Protein AF-A0A060SUT7-F1 (afdb_monomer_lite)

Radius of gyration: 20.3 Å; chains: 1; bounding box: 46×38×57 Å

InterPro domains:
  IPR001461 Aspartic peptidase A1 [PTHR47966] (20-260)
  IPR021109 Aspartic peptidase domain superfamily [G3DSA:2.40.70.10] (18-123)
  IPR021109 Aspartic peptidase domain superfamily [G3DSA:2.40.70.10] (181-272)
  IPR021109 Aspartic peptidase domain superfamily [SSF50630] (20-266)
  IPR033121 Peptidase family A1 domain [PF00026] (20-115)
  IPR033121 Peptidase family A1 domain [PS51767] (1-278)
  IPR034164 Pepsin-like domain [cd05471] (20-256)

Secondary structure (DSSP, 8-state):
----EE-SS-SSS----EETT---EEEEBTT--SHHHHTTGGGSB-GGGSEEEEEEEEEE-SS-EEEEEEEEEEEEETTEEEEEEEEEEESEEES---BTTB-EEEE-S-GGG-HHHHHS---SSSS-----HHHHHHH-SSGGGS-SSS-EEEE-PBTTB-SS--EEEESS--TTT-S-GGG--------BTTB--S-EEE---EEEEETTEEEEEPPPP-SSSSTT--EEE--TT-SS----HHHHHHHHHHTT--B-TTS-BS-TTT-PPP----

Foldseek 3Di:
DFPAQECDQDDQSHAPAEKLQAQAWEFAAPLADEPQQVQLPPSGHHCPRWAFPVDKDKDDDLFWIWIAGWTFAWYDYDQDIDGGAIHGNTNYIGPDNHHSHHGTYQHNHDFVRHPQCVVWPDDPDPDRTHTGPLCRQQVDPPNVSHQPASDWDFWDDDVPDPPIPTDIDGNDDDCVVCVDPVPDDDFDQFADPVGGGGSKGFDPWDWEADPNDTDTQDFAQDPCGPPRTDMDGDIRPDPADEDAPSRVCRHVVVNVWDADPVRWTDDPPPHTHDHDDD

Sequence (278 aa):
MSSLLRLLPRPPSSLSSAYTGSSDLWLASTACSSSACNSAGASRYDPSQAYPTGQSTSVDYAQGKVDGPIVWDAVSLGAYSIDHQALIAAANVDAEPLSSNFVGVLGLALPLNSQIARIIPPTTGDSPDGAAFSSNLFGITPIATAPPARFLSFALERPGSSKVPSLLAIGRHPPDLVPDPSKIQYAPVVPQSVGSLFWQANVRAITVYANGQPTPVPLPASTTGSAGSPSAILDTGIPLILASPQIAYGIYGALGYSPAADGNWKPLTTFKAFIGKK

Structure (mmCIF, N/CA/C/O backbone):
data_AF-A0A060SUT7-F1
#
_entry.id   AF-A0A060SUT7-F1
#
loop_
_atom_site.group_PDB
_atom_site.id
_atom_site.type_symbol
_atom_site.label_atom_id
_atom_site.label_alt_id
_atom_site.label_comp_id
_atom_site.label_asym_id
_atom_site.label_entity_id
_atom_site.label_seq_id
_atom_site.pdbx_PDB_ins_code
_atom_site.Cartn_x
_atom_site.Cartn_y
_atom_site.Cartn_z
_atom_site.occupancy
_atom_site.B_iso_or_equiv
_atom_site.auth_seq_id
_atom_site.auth_comp_id
_atom_site.auth_asym_id
_atom_site.auth_atom_id
_atom_site.pdbx_PDB_model_num
ATOM 1 N N . MET A 1 1 ? 18.556 -13.236 -18.379 1.00 28.69 1 MET A N 1
ATOM 2 C CA . MET A 1 1 ? 17.681 -13.882 -17.377 1.00 28.69 1 MET A CA 1
ATOM 3 C C . MET A 1 1 ? 17.074 -12.745 -16.571 1.00 28.69 1 MET A C 1
ATOM 5 O O . MET A 1 1 ? 17.831 -12.073 -15.891 1.00 28.69 1 MET A O 1
ATOM 9 N N . SER A 1 2 ? 15.781 -12.448 -16.750 1.00 32.94 2 SER A N 1
ATOM 10 C CA . SER A 1 2 ? 15.085 -11.377 -16.012 1.00 32.94 2 SER A CA 1
ATOM 11 C C . SER A 1 2 ? 15.062 -11.723 -14.516 1.00 32.94 2 SER A C 1
ATOM 13 O O . SER A 1 2 ? 14.801 -12.873 -14.149 1.00 32.94 2 SER A O 1
ATOM 15 N N . SER A 1 3 ? 15.424 -10.758 -13.668 1.00 41.94 3 SER A N 1
ATOM 16 C CA . SER A 1 3 ? 15.413 -10.908 -12.213 1.00 41.94 3 SER A CA 1
ATOM 17 C C . SER A 1 3 ? 13.967 -10.804 -11.732 1.00 41.94 3 SER A C 1
ATOM 19 O O . SER A 1 3 ? 13.462 -9.722 -11.476 1.00 41.94 3 SER A O 1
ATOM 21 N N . LEU A 1 4 ? 13.259 -11.932 -11.661 1.00 42.59 4 LEU A N 1
ATOM 22 C CA . LEU A 1 4 ? 11.864 -11.940 -11.223 1.00 42.59 4 LEU A CA 1
ATOM 23 C C . LEU A 1 4 ? 11.765 -11.531 -9.745 1.00 42.59 4 LEU A C 1
ATOM 25 O O . LEU A 1 4 ? 12.145 -12.307 -8.860 1.00 42.59 4 LEU A O 1
ATOM 29 N N . LEU A 1 5 ? 11.185 -10.364 -9.463 1.00 51.53 5 LEU A N 1
ATOM 30 C CA . LEU A 1 5 ? 10.850 -9.971 -8.099 1.00 51.53 5 LEU A CA 1
ATOM 31 C C . LEU A 1 5 ? 9.654 -10.801 -7.614 1.00 51.53 5 LEU A C 1
ATOM 33 O O . LEU A 1 5 ? 8.557 -10.718 -8.166 1.00 51.53 5 LEU A O 1
ATOM 37 N N . ARG A 1 6 ? 9.840 -11.605 -6.561 1.00 49.38 6 ARG A N 1
ATOM 38 C CA . ARG A 1 6 ? 8.778 -12.445 -5.984 1.00 49.38 6 ARG A CA 1
ATOM 39 C C . ARG A 1 6 ? 8.301 -11.887 -4.649 1.00 49.38 6 ARG A C 1
ATOM 41 O O . ARG A 1 6 ? 8.960 -12.047 -3.634 1.00 49.38 6 ARG A O 1
ATOM 48 N N . LEU A 1 7 ? 7.087 -11.354 -4.620 1.00 54.38 7 LEU A N 1
ATOM 49 C CA . LEU A 1 7 ? 6.379 -10.864 -3.433 1.00 54.38 7 LEU A CA 1
ATOM 50 C C . LEU A 1 7 ? 5.722 -12.011 -2.629 1.00 54.38 7 LEU A C 1
ATOM 52 O O . LEU A 1 7 ? 4.572 -11.918 -2.208 1.00 54.38 7 LEU A O 1
ATOM 56 N N . LEU A 1 8 ? 6.410 -13.146 -2.471 1.00 41.41 8 LEU A N 1
ATOM 57 C CA . LEU A 1 8 ? 5.912 -14.305 -1.713 1.00 41.41 8 LEU A CA 1
ATOM 58 C C . LEU A 1 8 ? 6.364 -14.243 -0.249 1.00 41.41 8 LEU A C 1
ATOM 60 O O . LEU A 1 8 ? 7.403 -13.657 0.030 1.00 41.41 8 LEU A O 1
ATOM 64 N N . PRO A 1 9 ? 5.690 -14.919 0.698 1.00 35.88 9 PRO A N 1
ATOM 65 C CA . PRO A 1 9 ? 6.274 -15.164 2.009 1.00 35.88 9 PRO A CA 1
ATOM 66 C C . PRO A 1 9 ? 7.468 -16.138 1.851 1.00 35.88 9 PRO A C 1
ATOM 68 O O . PRO A 1 9 ? 7.280 -17.351 1.884 1.00 35.88 9 PRO A O 1
ATOM 71 N N . ARG A 1 10 ? 8.689 -15.582 1.696 1.00 32.03 10 ARG A N 1
ATOM 72 C CA . ARG A 1 10 ? 10.032 -16.213 1.515 1.00 32.03 10 ARG A CA 1
ATOM 73 C C . ARG A 1 10 ? 10.313 -16.805 0.113 1.00 32.03 10 ARG A C 1
ATOM 75 O O . ARG A 1 10 ? 9.433 -17.490 -0.407 1.00 32.03 10 ARG A O 1
ATOM 82 N N . PRO A 1 11 ? 11.519 -16.631 -0.506 1.00 34.56 11 PRO A N 1
ATOM 83 C CA . PRO A 1 11 ? 12.856 -16.292 0.040 1.00 34.56 11 PRO A CA 1
ATOM 84 C C . PRO A 1 11 ? 13.417 -14.923 -0.481 1.00 34.56 11 PRO A C 1
ATOM 86 O O . PRO A 1 11 ? 12.616 -14.113 -0.926 1.00 34.56 11 PRO A O 1
ATOM 89 N N . PRO A 1 12 ? 14.741 -14.618 -0.411 1.00 39.78 12 PRO A N 1
ATOM 90 C CA . PRO A 1 12 ? 15.349 -13.379 0.130 1.00 39.78 12 PRO A CA 1
ATOM 91 C C . PRO A 1 12 ? 15.071 -12.060 -0.626 1.00 39.78 12 PRO A C 1
ATOM 93 O O . PRO A 1 12 ? 15.492 -11.005 -0.172 1.00 39.78 12 PRO A O 1
ATOM 96 N N . SER A 1 13 ? 14.359 -12.099 -1.749 1.00 40.25 13 SER A N 1
ATOM 97 C CA . SER A 1 13 ? 13.865 -10.938 -2.501 1.00 40.25 13 SER A CA 1
ATOM 98 C C . SER A 1 13 ? 12.345 -10.775 -2.342 1.00 40.25 13 SER A C 1
ATOM 100 O O . SER A 1 13 ? 11.648 -10.333 -3.254 1.00 40.25 13 SER A O 1
ATOM 102 N N . SER A 1 14 ? 11.821 -11.166 -1.177 1.00 48.94 14 SER A N 1
ATOM 103 C CA . SER A 1 14 ? 10.415 -11.036 -0.815 1.00 48.94 14 SER A CA 1
ATOM 104 C C . SER A 1 14 ? 10.135 -9.736 -0.082 1.00 48.94 14 SER A C 1
ATOM 106 O O . SER A 1 14 ? 10.635 -9.504 1.017 1.00 48.94 14 SER A O 1
ATOM 108 N N . LEU A 1 15 ? 9.263 -8.927 -0.661 1.00 49.41 15 LEU A N 1
ATOM 109 C CA . LEU A 1 15 ? 8.630 -7.807 0.010 1.00 49.41 15 LEU A CA 1
ATOM 110 C C . LEU A 1 15 ? 7.712 -8.301 1.137 1.00 49.41 15 LEU A C 1
ATOM 112 O O . LEU A 1 15 ? 6.764 -9.040 0.873 1.00 49.41 15 LEU A O 1
ATOM 116 N N . SER A 1 16 ? 7.961 -7.892 2.381 1.00 55.84 16 SER A N 1
ATOM 117 C CA . SER A 1 16 ? 7.135 -8.323 3.518 1.00 55.84 16 SER A CA 1
ATOM 118 C C . SER A 1 16 ? 5.928 -7.449 3.817 1.00 55.84 16 SER A C 1
ATOM 120 O O . SER A 1 16 ? 5.143 -7.839 4.680 1.00 55.84 16 SER A O 1
ATOM 122 N N . SER A 1 17 ? 5.769 -6.284 3.180 1.00 71.19 17 SER A N 1
ATOM 123 C CA . SER A 1 17 ? 4.731 -5.350 3.618 1.00 71.19 17 SER A CA 1
ATOM 124 C C . SER A 1 17 ? 3.968 -4.709 2.469 1.00 71.19 17 SER A C 1
ATOM 126 O O . SER A 1 17 ? 4.533 -4.113 1.551 1.00 71.19 17 SER A O 1
ATOM 128 N N . ALA A 1 18 ? 2.649 -4.833 2.558 1.00 75.88 18 ALA A N 1
ATOM 129 C CA . ALA A 1 18 ? 1.694 -4.240 1.647 1.00 75.88 18 ALA A CA 1
ATOM 130 C C . ALA A 1 18 ? 0.925 -3.153 2.402 1.00 75.88 18 ALA A C 1
ATOM 132 O O . ALA A 1 18 ? 0.270 -3.451 3.405 1.00 75.88 18 ALA A O 1
ATOM 133 N N . TYR A 1 19 ? 1.054 -1.900 1.966 1.00 84.88 19 TYR A N 1
ATOM 134 C CA . TYR A 1 19 ? 0.530 -0.727 2.669 1.00 84.88 19 TYR A CA 1
ATOM 135 C C . TYR A 1 19 ? -0.646 -0.139 1.903 1.00 84.88 19 TYR A C 1
ATOM 137 O O . TYR A 1 19 ? -0.507 0.309 0.770 1.00 84.88 19 TYR A O 1
ATOM 145 N N . THR A 1 20 ? -1.817 -0.090 2.531 1.00 87.44 20 THR A N 1
ATOM 146 C CA . THR A 1 20 ? -3.013 0.535 1.945 1.00 87.44 20 THR A CA 1
ATOM 147 C C . THR A 1 20 ? -3.063 2.059 2.132 1.00 87.44 20 THR A C 1
ATOM 149 O O . THR A 1 20 ? -4.032 2.687 1.701 1.00 87.44 20 THR A O 1
ATOM 152 N N . GLY A 1 21 ? -2.025 2.654 2.736 1.00 88.88 21 GLY A N 1
ATOM 153 C CA . GLY A 1 21 ? -1.821 4.100 2.890 1.00 88.88 21 GLY A CA 1
ATOM 154 C C . GLY A 1 21 ? -1.010 4.786 1.779 1.00 88.88 21 GLY A C 1
ATOM 155 O O . GLY A 1 21 ? -0.988 6.011 1.724 1.00 88.88 21 GLY A O 1
ATOM 156 N N . SER A 1 22 ? -0.377 4.045 0.864 1.00 92.56 22 SER A N 1
ATOM 157 C CA . SER A 1 22 ? 0.330 4.588 -0.314 1.00 92.56 22 SER A CA 1
ATOM 158 C C . SER A 1 22 ? 0.043 3.750 -1.559 1.00 92.56 22 SER A C 1
ATOM 160 O O . SER A 1 22 ? -0.457 2.639 -1.430 1.00 92.56 22 SER A O 1
ATOM 162 N N . SER A 1 23 ? 0.303 4.262 -2.767 1.00 96.62 23 SER A N 1
ATOM 163 C CA . SER A 1 23 ? -0.017 3.554 -4.028 1.00 96.62 23 SER A CA 1
ATOM 164 C C . SER A 1 23 ? 1.197 3.128 -4.844 1.00 96.62 23 SER A C 1
ATOM 166 O O . SER A 1 23 ? 1.047 2.400 -5.822 1.00 96.62 23 SER A O 1
ATOM 168 N N . ASP A 1 24 ? 2.385 3.589 -4.465 1.00 97.25 24 ASP A N 1
ATOM 169 C CA . ASP A 1 24 ? 3.617 3.316 -5.192 1.00 97.25 24 ASP A CA 1
ATOM 170 C C . ASP A 1 24 ? 4.308 2.069 -4.632 1.00 97.25 24 ASP A C 1
ATOM 172 O O . ASP A 1 24 ? 4.393 1.873 -3.418 1.00 97.25 24 ASP A O 1
ATOM 176 N N . LEU A 1 25 ? 4.809 1.222 -5.532 1.00 97.19 25 LEU A N 1
ATOM 177 C CA . LEU A 1 25 ? 5.718 0.132 -5.194 1.00 97.19 25 LEU A CA 1
ATOM 178 C C . LEU A 1 25 ? 7.145 0.680 -5.162 1.00 97.19 25 LEU A C 1
ATOM 180 O O . LEU A 1 25 ? 7.586 1.332 -6.109 1.00 97.19 25 LEU A O 1
ATOM 184 N N . TRP A 1 26 ? 7.884 0.386 -4.100 1.00 96.50 26 TRP A N 1
ATOM 185 C CA . TRP A 1 26 ? 9.304 0.704 -4.024 1.00 96.50 26 TRP A CA 1
ATOM 186 C C . TRP A 1 26 ? 10.077 -0.363 -3.267 1.00 96.50 26 TRP A C 1
ATOM 188 O O . TRP A 1 26 ? 9.540 -1.029 -2.383 1.00 96.50 26 TRP A O 1
ATOM 198 N N . LEU A 1 27 ? 11.357 -0.494 -3.605 1.00 95.56 27 LEU A N 1
ATOM 199 C CA . LEU A 1 27 ? 12.300 -1.382 -2.935 1.00 95.56 27 LEU A CA 1
ATOM 200 C C . LEU A 1 27 ? 13.620 -0.664 -2.702 1.00 95.56 27 LEU A C 1
ATOM 202 O O . LEU A 1 27 ? 14.111 0.025 -3.595 1.00 95.56 27 LEU A O 1
ATOM 206 N N . ALA A 1 28 ? 14.221 -0.877 -1.534 1.00 95.44 28 ALA A N 1
ATOM 207 C CA . ALA A 1 28 ? 15.590 -0.479 -1.246 1.00 95.44 28 ALA A CA 1
ATOM 208 C C . ALA A 1 28 ? 16.533 -1.135 -2.258 1.00 95.44 28 ALA A C 1
ATOM 210 O O . ALA A 1 28 ? 16.706 -2.359 -2.259 1.00 95.44 28 ALA A O 1
ATOM 211 N N . SER A 1 29 ? 17.125 -0.321 -3.130 1.00 95.81 29 SER A N 1
ATOM 212 C CA . SER A 1 29 ? 18.016 -0.824 -4.169 1.00 95.81 29 SER A CA 1
ATOM 213 C C . SER A 1 29 ? 19.409 -1.142 -3.619 1.00 95.81 29 SER A C 1
ATOM 215 O O . SER A 1 29 ? 19.811 -0.651 -2.561 1.00 95.81 29 SER A O 1
ATOM 217 N N . THR A 1 30 ? 20.196 -1.919 -4.359 1.00 95.44 30 THR A N 1
ATOM 218 C CA . THR A 1 30 ? 21.626 -2.143 -4.086 1.00 95.44 30 THR A CA 1
ATOM 219 C C . THR A 1 30 ? 22.443 -0.847 -4.113 1.00 95.44 30 THR A C 1
ATOM 221 O O . THR A 1 30 ? 23.471 -0.772 -3.440 1.00 95.44 30 THR A O 1
ATOM 224 N N . ALA A 1 31 ? 21.962 0.187 -4.814 1.00 94.38 31 ALA A N 1
ATOM 225 C CA . ALA A 1 31 ? 22.539 1.530 -4.821 1.00 94.38 31 ALA A CA 1
ATOM 226 C C . ALA A 1 31 ? 22.158 2.368 -3.585 1.00 94.38 31 ALA A C 1
ATOM 228 O O . ALA A 1 31 ? 22.761 3.417 -3.357 1.00 94.38 31 ALA A O 1
ATOM 229 N N . CYS A 1 32 ? 21.188 1.925 -2.775 1.00 94.31 32 CYS A N 1
ATOM 230 C CA . CYS A 1 32 ? 20.780 2.659 -1.586 1.00 94.31 32 CYS A CA 1
ATOM 231 C C . CYS A 1 32 ? 21.870 2.653 -0.512 1.00 94.31 32 CYS A C 1
ATOM 233 O O . CYS A 1 32 ? 22.317 1.585 -0.077 1.00 94.31 32 CYS A O 1
ATOM 235 N N . SER A 1 33 ? 22.247 3.848 -0.053 1.00 88.81 33 SER A N 1
ATOM 236 C CA . SER A 1 33 ? 23.330 4.074 0.913 1.00 88.81 33 SER A CA 1
ATOM 237 C C . SER A 1 33 ? 22.860 4.644 2.256 1.00 88.81 33 SER A C 1
ATOM 239 O O . SER A 1 33 ? 23.683 4.858 3.150 1.00 88.81 33 SER A O 1
ATOM 241 N N . SER A 1 34 ? 21.552 4.875 2.429 1.00 92.31 34 SER A N 1
ATOM 242 C CA . SER A 1 34 ? 21.012 5.371 3.696 1.00 92.31 34 SER A CA 1
ATOM 243 C C . SER A 1 34 ? 21.187 4.350 4.825 1.00 92.31 34 SER A C 1
ATOM 245 O O . SER A 1 34 ? 21.288 3.138 4.605 1.00 92.31 34 SER A O 1
ATOM 247 N N . SER A 1 35 ? 21.193 4.836 6.068 1.00 88.94 35 SER A N 1
ATOM 248 C CA . SER A 1 35 ? 21.320 3.985 7.256 1.00 88.94 35 SER A CA 1
ATOM 249 C C . SER A 1 35 ? 20.231 2.910 7.326 1.00 88.94 35 SER A C 1
ATOM 251 O O . SER A 1 35 ? 20.535 1.772 7.681 1.00 88.94 35 SER A O 1
ATOM 253 N N . ALA A 1 36 ? 18.996 3.235 6.926 1.00 88.31 36 ALA A N 1
ATOM 254 C CA . ALA A 1 36 ? 17.890 2.284 6.856 1.00 88.31 36 ALA A CA 1
ATOM 255 C C . ALA A 1 36 ? 18.197 1.120 5.897 1.00 88.31 36 ALA A C 1
ATOM 257 O O . ALA A 1 36 ? 17.992 -0.043 6.238 1.00 88.31 36 ALA A O 1
ATOM 258 N N . CYS A 1 37 ? 18.761 1.408 4.722 1.00 90.50 37 CYS A N 1
ATOM 259 C CA . CYS A 1 37 ? 19.052 0.398 3.705 1.00 90.50 37 CYS A CA 1
ATOM 260 C C . CYS A 1 37 ? 20.119 -0.618 4.128 1.00 90.50 37 CYS A C 1
ATOM 262 O O . CYS A 1 37 ? 20.079 -1.765 3.679 1.00 90.50 37 CYS A O 1
ATOM 264 N N . ASN A 1 38 ? 21.036 -0.252 5.028 1.00 88.06 38 ASN A N 1
ATOM 265 C CA . ASN A 1 38 ? 22.050 -1.183 5.533 1.00 88.06 38 ASN A CA 1
ATOM 266 C C . ASN A 1 38 ? 21.424 -2.388 6.253 1.00 88.06 38 ASN A C 1
ATOM 268 O O . ASN A 1 38 ? 21.921 -3.507 6.127 1.00 88.06 38 ASN A O 1
ATOM 272 N N . SER A 1 39 ? 20.295 -2.187 6.936 1.00 88.69 39 SER A N 1
ATOM 273 C CA . SER A 1 39 ? 19.561 -3.247 7.638 1.00 88.69 39 SER A CA 1
ATOM 274 C C . SER A 1 39 ? 18.918 -4.274 6.696 1.00 88.69 39 SER A C 1
ATOM 276 O O . SER A 1 39 ? 18.674 -5.410 7.104 1.00 88.69 39 SER A O 1
ATOM 278 N N . ALA A 1 40 ? 18.671 -3.911 5.430 1.00 86.44 40 ALA A N 1
ATOM 279 C CA . ALA A 1 40 ? 18.185 -4.834 4.400 1.00 86.44 40 ALA A CA 1
ATOM 280 C C . ALA A 1 40 ? 19.276 -5.798 3.892 1.00 86.44 40 ALA A C 1
ATOM 282 O O . ALA A 1 40 ? 18.967 -6.869 3.367 1.00 86.44 40 ALA A O 1
ATOM 283 N N . GLY A 1 41 ? 20.559 -5.460 4.069 1.00 85.44 41 GLY A N 1
ATOM 284 C CA . GLY A 1 41 ? 21.683 -6.337 3.742 1.00 85.44 41 GLY A CA 1
ATOM 285 C C . GLY A 1 41 ? 21.705 -6.797 2.278 1.00 85.44 41 GLY A C 1
ATOM 286 O O . GLY A 1 41 ? 21.642 -5.983 1.352 1.00 85.44 41 GLY A O 1
ATOM 287 N N . ALA A 1 42 ? 21.828 -8.113 2.075 1.00 84.38 42 ALA A N 1
ATOM 288 C CA . ALA A 1 42 ? 21.852 -8.752 0.755 1.00 84.38 42 ALA A CA 1
ATOM 289 C C . ALA A 1 42 ? 20.454 -8.914 0.125 1.00 84.38 42 ALA A C 1
ATOM 291 O O . ALA A 1 42 ? 20.359 -9.270 -1.043 1.00 84.38 42 ALA A O 1
ATOM 292 N N . SER A 1 43 ? 19.382 -8.640 0.877 1.00 86.94 43 SER A N 1
ATOM 293 C CA . SER A 1 43 ? 17.995 -8.721 0.392 1.00 86.94 43 SER A CA 1
ATOM 294 C C . SER A 1 43 ? 17.582 -7.504 -0.452 1.00 86.94 43 SER A C 1
ATOM 296 O O . SER A 1 43 ? 16.447 -7.427 -0.921 1.00 86.94 43 SER A O 1
ATOM 298 N N . ARG A 1 44 ? 18.481 -6.524 -0.619 1.00 90.62 44 ARG A N 1
ATOM 299 C CA . ARG A 1 44 ? 18.241 -5.325 -1.431 1.00 90.62 44 ARG A CA 1
ATOM 300 C C . ARG A 1 44 ? 17.996 -5.690 -2.894 1.00 90.62 44 ARG A C 1
ATOM 302 O O . ARG A 1 44 ? 18.597 -6.616 -3.433 1.00 90.62 44 ARG A O 1
ATOM 309 N N . TYR A 1 45 ? 17.127 -4.918 -3.531 1.00 93.25 45 TYR A N 1
ATOM 310 C CA . TYR A 1 45 ? 16.757 -5.090 -4.928 1.00 93.25 45 TYR A CA 1
ATOM 311 C C . TYR A 1 45 ? 17.900 -4.662 -5.852 1.00 93.25 45 TYR A C 1
ATOM 313 O O . TYR A 1 45 ? 18.385 -3.538 -5.751 1.00 93.25 45 TYR A O 1
ATOM 321 N N . ASP A 1 46 ? 18.330 -5.542 -6.755 1.00 94.75 46 ASP A N 1
ATOM 322 C CA . ASP A 1 46 ? 19.292 -5.198 -7.801 1.00 94.75 46 ASP A CA 1
ATOM 323 C C . ASP A 1 46 ? 18.556 -4.791 -9.090 1.00 94.75 46 ASP A C 1
ATOM 325 O O . ASP A 1 46 ? 18.028 -5.668 -9.777 1.00 94.75 46 ASP A O 1
ATOM 329 N N . PRO A 1 47 ? 18.528 -3.493 -9.452 1.00 95.06 47 PRO A N 1
ATOM 330 C CA . PRO A 1 47 ? 17.852 -3.018 -10.654 1.00 95.06 47 PRO A CA 1
ATOM 331 C C . PRO A 1 47 ? 18.680 -3.217 -11.936 1.00 95.06 47 PRO A C 1
ATOM 333 O O . PRO A 1 47 ? 18.316 -2.668 -12.972 1.00 95.06 47 PRO A O 1
ATOM 336 N N . SER A 1 48 ? 19.800 -3.954 -11.910 1.00 94.50 48 SER A N 1
ATOM 337 C CA . SER A 1 48 ? 20.711 -4.090 -13.061 1.00 94.50 48 SER A CA 1
ATOM 338 C C . SER A 1 48 ? 20.076 -4.678 -14.329 1.00 94.50 48 SER A C 1
ATOM 340 O O . SER A 1 48 ? 20.603 -4.474 -15.422 1.00 94.50 48 SER A O 1
ATOM 342 N N . GLN A 1 49 ? 18.965 -5.410 -14.197 1.00 93.56 49 GLN A N 1
ATOM 343 C CA . GLN A 1 49 ? 18.201 -5.986 -15.312 1.00 93.56 49 GLN A CA 1
ATOM 344 C C . GLN A 1 49 ? 16.884 -5.249 -15.598 1.00 93.56 49 GLN A C 1
ATOM 346 O O . GLN A 1 49 ? 16.175 -5.629 -16.528 1.00 93.56 49 GLN A O 1
ATOM 351 N N . ALA A 1 50 ? 16.555 -4.222 -14.813 1.00 96.38 50 ALA A N 1
ATOM 352 C CA . ALA A 1 50 ? 15.323 -3.468 -14.966 1.00 96.38 50 ALA A CA 1
ATOM 353 C C . ALA A 1 50 ? 15.411 -2.494 -16.148 1.00 96.38 50 ALA A C 1
ATOM 355 O O . ALA A 1 50 ? 16.489 -2.016 -16.515 1.00 96.38 50 ALA A O 1
ATOM 356 N N . TYR A 1 51 ? 14.261 -2.147 -16.722 1.00 97.88 51 TYR A N 1
ATOM 357 C CA . TYR A 1 51 ? 14.173 -1.154 -17.785 1.00 97.88 51 TYR A CA 1
ATOM 358 C C . TYR A 1 51 ? 14.120 0.255 -17.176 1.00 97.88 51 TYR A C 1
ATOM 360 O O . TYR A 1 51 ? 13.166 0.581 -16.460 1.00 97.88 51 TYR A O 1
ATOM 368 N N . PRO A 1 52 ? 15.116 1.123 -17.432 1.00 97.75 52 PRO A N 1
ATOM 369 C CA . PRO A 1 52 ? 15.111 2.474 -16.894 1.00 97.75 52 PRO A CA 1
ATOM 370 C C . PRO A 1 52 ? 14.041 3.323 -17.586 1.00 97.75 52 PRO A C 1
ATOM 372 O O . PRO A 1 52 ? 13.963 3.362 -18.812 1.00 97.75 52 PRO A O 1
ATOM 375 N N . THR A 1 53 ? 13.260 4.068 -16.804 1.00 98.31 53 THR A N 1
ATOM 376 C CA . THR A 1 53 ? 12.282 5.027 -17.357 1.00 98.31 53 THR A CA 1
ATOM 377 C C . THR A 1 53 ? 12.905 6.386 -17.692 1.00 98.31 53 THR A C 1
ATOM 379 O O . THR A 1 53 ? 12.305 7.198 -18.392 1.00 98.31 53 THR A O 1
ATOM 382 N N . GLY A 1 54 ? 14.095 6.668 -17.145 1.00 98.12 54 GLY A N 1
ATOM 383 C CA . GLY A 1 54 ? 14.718 7.996 -17.171 1.00 98.12 54 GLY A CA 1
ATOM 384 C C . GLY A 1 54 ? 14.076 9.013 -16.218 1.00 98.12 54 GLY A C 1
ATOM 385 O O . GLY A 1 54 ? 14.492 10.167 -16.203 1.00 98.12 54 GLY A O 1
ATOM 386 N N . GLN A 1 55 ? 13.083 8.601 -15.425 1.00 98.56 55 GLN A N 1
ATOM 387 C CA . GLN A 1 55 ? 12.392 9.435 -14.444 1.00 98.56 55 GLN A CA 1
ATOM 388 C C . GLN A 1 55 ? 12.778 9.036 -13.017 1.00 98.56 55 GLN A C 1
ATOM 390 O O . GLN A 1 55 ? 13.165 7.897 -12.756 1.00 98.56 55 GLN A O 1
ATOM 395 N N . SER A 1 56 ? 12.613 9.966 -12.080 1.00 98.19 56 SER A N 1
ATOM 396 C CA . SER A 1 56 ? 12.791 9.740 -10.643 1.00 98.19 56 SER A CA 1
ATOM 397 C C . SER A 1 56 ? 11.630 10.356 -9.882 1.00 98.19 56 SER A C 1
ATOM 399 O O . SER A 1 56 ? 11.011 11.311 -10.348 1.00 98.19 56 SER A O 1
ATOM 401 N N . THR A 1 57 ? 11.347 9.830 -8.697 1.00 98.12 57 THR A N 1
ATOM 402 C CA . THR A 1 57 ? 10.297 10.371 -7.837 1.00 98.12 57 THR A CA 1
ATOM 403 C C . THR A 1 57 ? 10.654 10.243 -6.367 1.00 98.12 57 THR A C 1
ATOM 405 O O . THR A 1 57 ? 11.651 9.622 -5.995 1.00 98.12 57 THR A O 1
ATOM 408 N N . SER A 1 58 ? 9.818 10.860 -5.545 1.00 96.56 58 SER A N 1
ATOM 409 C CA . SER A 1 58 ? 9.875 10.826 -4.098 1.00 96.56 58 SER A CA 1
ATOM 410 C C . SER A 1 58 ? 8.478 10.572 -3.549 1.00 96.56 58 SER A C 1
ATOM 412 O O . SER A 1 58 ? 7.498 11.103 -4.072 1.00 96.56 58 SER A O 1
ATOM 414 N N . VAL A 1 59 ? 8.393 9.801 -2.471 1.00 93.94 59 VAL A N 1
ATOM 415 C CA . VAL A 1 59 ? 7.160 9.565 -1.721 1.00 93.94 59 VAL A CA 1
ATOM 416 C C . VAL A 1 59 ? 7.417 9.919 -0.263 1.00 93.94 59 VAL A C 1
ATOM 418 O O . VAL A 1 59 ? 8.279 9.324 0.385 1.00 93.94 59 VAL A O 1
ATOM 421 N N . ASP A 1 60 ? 6.669 10.899 0.235 1.00 90.69 60 ASP A N 1
ATOM 422 C CA . ASP A 1 60 ? 6.688 11.306 1.637 1.00 90.69 60 ASP A CA 1
ATOM 423 C C . ASP A 1 60 ? 5.608 10.534 2.407 1.00 90.69 60 ASP A C 1
ATOM 425 O O . ASP A 1 60 ? 4.427 10.551 2.045 1.00 90.69 60 ASP A O 1
ATOM 429 N N . TYR A 1 61 ? 6.015 9.850 3.474 1.00 85.12 61 TYR A N 1
ATOM 430 C CA . TYR A 1 61 ? 5.114 9.167 4.397 1.00 85.12 61 TYR A CA 1
ATOM 431 C C . TYR A 1 61 ? 4.802 10.061 5.598 1.00 85.12 61 TYR A C 1
ATOM 433 O O . TYR A 1 61 ? 5.435 11.091 5.823 1.00 85.12 61 TYR A O 1
ATOM 441 N N . ALA A 1 62 ? 3.832 9.651 6.423 1.00 79.69 62 ALA A N 1
ATOM 442 C CA . ALA A 1 62 ? 3.567 10.331 7.695 1.00 79.69 62 ALA A CA 1
ATOM 443 C C . ALA A 1 62 ? 4.810 10.352 8.605 1.00 79.69 62 ALA A C 1
ATOM 445 O O . ALA A 1 62 ? 5.007 11.288 9.379 1.00 79.69 62 ALA A O 1
ATOM 446 N N . GLN A 1 63 ? 5.645 9.320 8.496 1.00 80.31 63 GLN A N 1
ATOM 447 C CA . GLN A 1 63 ? 6.963 9.257 9.098 1.00 80.31 63 GLN A CA 1
ATOM 448 C C . GLN A 1 63 ? 7.914 8.636 8.080 1.00 80.31 63 GLN A C 1
ATOM 450 O O . GLN A 1 63 ? 7.762 7.471 7.738 1.00 80.31 63 GLN A O 1
ATOM 455 N N . GLY A 1 64 ? 8.875 9.426 7.609 1.00 86.44 64 GLY A N 1
ATOM 456 C CA . GLY A 1 64 ? 9.872 8.966 6.653 1.00 86.44 64 GLY A CA 1
ATOM 457 C C . GLY A 1 64 ? 9.586 9.342 5.212 1.00 86.44 64 GLY A C 1
ATOM 458 O O . GLY A 1 64 ? 8.596 9.996 4.879 1.00 86.44 64 GLY A O 1
ATOM 459 N N . LYS A 1 65 ? 10.526 8.957 4.361 1.00 92.69 65 LYS A N 1
ATOM 460 C CA . LYS A 1 65 ? 10.575 9.350 2.959 1.00 92.69 65 LYS A CA 1
ATOM 461 C C . LYS A 1 65 ? 11.359 8.322 2.167 1.00 92.69 65 LYS A C 1
ATOM 463 O O . LYS A 1 65 ? 12.352 7.780 2.650 1.00 92.69 65 LYS A O 1
ATOM 468 N N . VAL A 1 66 ? 10.946 8.102 0.929 1.00 95.31 66 VAL A N 1
ATOM 469 C CA . VAL A 1 66 ? 11.722 7.343 -0.050 1.00 95.31 66 VAL A CA 1
ATOM 470 C C . VAL A 1 66 ? 11.891 8.156 -1.321 1.00 95.31 66 VAL A C 1
ATOM 472 O O . VAL A 1 66 ? 10.950 8.807 -1.768 1.00 95.31 66 VAL A O 1
ATOM 475 N N . ASP A 1 67 ? 13.070 8.094 -1.927 1.00 96.81 67 ASP A N 1
ATOM 476 C CA . ASP A 1 67 ? 13.305 8.638 -3.260 1.00 96.81 67 ASP A CA 1
ATOM 477 C C . ASP A 1 67 ? 14.248 7.754 -4.079 1.00 96.81 67 ASP A C 1
ATOM 479 O O . ASP A 1 67 ? 15.051 6.977 -3.550 1.00 96.81 67 ASP A O 1
ATOM 483 N N . GLY A 1 68 ? 14.106 7.838 -5.399 1.00 97.75 68 GLY A N 1
ATOM 484 C CA . GLY A 1 68 ? 14.936 7.092 -6.331 1.00 97.75 68 GLY A CA 1
ATOM 485 C C . GLY A 1 68 ? 14.423 7.119 -7.770 1.00 97.75 68 GLY A C 1
ATOM 486 O O . GLY A 1 68 ? 13.359 7.684 -8.054 1.00 97.75 68 GLY A O 1
ATOM 487 N N . PRO A 1 69 ? 15.185 6.512 -8.693 1.00 98.38 69 PRO A N 1
ATOM 488 C CA . PRO A 1 69 ? 14.753 6.301 -10.066 1.00 98.38 69 PRO A CA 1
ATOM 489 C C . PRO A 1 69 ? 13.539 5.371 -10.148 1.00 98.38 69 PRO A C 1
ATOM 491 O O . PRO A 1 69 ? 13.420 4.399 -9.399 1.00 98.38 69 PRO A O 1
ATOM 494 N N . ILE A 1 70 ? 12.660 5.654 -11.108 1.00 98.69 70 ILE A N 1
ATOM 495 C CA . ILE A 1 70 ? 11.566 4.770 -11.503 1.00 98.69 70 ILE A CA 1
ATOM 496 C C . ILE A 1 70 ? 12.101 3.805 -12.564 1.00 98.69 70 ILE A C 1
ATOM 498 O O . ILE A 1 70 ? 12.728 4.218 -13.547 1.00 98.69 70 ILE A O 1
ATOM 502 N N . VAL A 1 71 ? 11.829 2.519 -12.388 1.00 98.62 71 VAL A N 1
ATOM 503 C CA . VAL A 1 71 ? 12.161 1.458 -13.346 1.00 98.62 71 VAL A CA 1
ATOM 504 C C . VAL A 1 71 ? 10.927 0.608 -13.626 1.00 98.62 71 VAL A C 1
ATOM 506 O O . VAL A 1 71 ? 10.033 0.525 -12.782 1.00 98.62 71 VAL A O 1
ATOM 509 N N . TRP A 1 72 ? 10.886 -0.034 -14.789 1.00 98.50 72 TRP A N 1
ATOM 510 C CA . TRP A 1 72 ? 9.971 -1.143 -15.044 1.00 98.50 72 TRP A CA 1
ATOM 511 C C . TRP A 1 72 ? 10.707 -2.460 -14.854 1.00 98.50 72 TRP A C 1
ATOM 513 O O . TRP A 1 72 ? 11.788 -2.650 -15.414 1.00 98.50 72 TRP A O 1
ATOM 523 N N . ASP A 1 73 ? 10.119 -3.370 -14.089 1.00 97.69 73 ASP A N 1
ATOM 524 C CA . ASP A 1 73 ? 10.631 -4.732 -13.950 1.00 97.69 73 ASP A CA 1
ATOM 525 C C . ASP A 1 73 ? 9.485 -5.728 -13.730 1.00 97.69 73 ASP A C 1
ATOM 527 O O . ASP A 1 73 ? 8.338 -5.346 -13.459 1.00 97.69 73 ASP A O 1
ATOM 531 N N . ALA A 1 74 ? 9.813 -7.012 -13.834 1.00 95.62 74 ALA A N 1
ATOM 532 C CA . ALA A 1 74 ? 8.886 -8.105 -13.638 1.00 95.62 74 ALA A CA 1
ATOM 533 C C . ALA A 1 74 ? 8.606 -8.317 -12.144 1.00 95.62 74 ALA A C 1
ATOM 535 O O . ALA A 1 74 ? 9.493 -8.658 -11.355 1.00 95.62 74 ALA A O 1
ATOM 536 N N . VAL A 1 75 ? 7.339 -8.183 -11.754 1.00 94.31 75 VAL A N 1
ATOM 537 C CA . VAL A 1 75 ? 6.880 -8.323 -10.369 1.00 94.31 75 VAL A CA 1
ATOM 538 C C . VAL A 1 75 ? 5.833 -9.419 -10.272 1.00 94.31 75 VAL A C 1
ATOM 540 O O . VAL A 1 75 ? 4.826 -9.405 -10.972 1.00 94.31 75 VAL A O 1
ATOM 543 N N . SER A 1 76 ? 6.045 -10.366 -9.361 1.00 92.56 76 SER A N 1
ATOM 544 C CA . SER A 1 76 ? 5.115 -11.466 -9.104 1.00 92.56 76 SER A CA 1
ATOM 545 C C . SER A 1 76 ? 4.562 -11.434 -7.690 1.00 92.56 76 SER A C 1
ATOM 547 O O . SER A 1 76 ? 5.323 -11.333 -6.733 1.00 92.56 76 SER A O 1
ATOM 549 N N . LEU A 1 77 ? 3.252 -11.622 -7.541 1.00 89.75 77 LEU A N 1
ATOM 550 C CA . LEU A 1 77 ? 2.570 -11.784 -6.256 1.00 89.75 77 LEU A CA 1
ATOM 551 C C . LEU A 1 77 ? 1.694 -13.036 -6.300 1.00 89.75 77 LEU A C 1
ATOM 553 O O . LEU A 1 77 ? 0.691 -13.095 -7.014 1.00 89.75 77 LEU A O 1
ATOM 557 N N . GLY A 1 78 ? 2.055 -14.051 -5.515 1.00 88.19 78 GLY A N 1
ATOM 558 C CA . GLY A 1 78 ? 1.366 -15.338 -5.576 1.00 88.19 78 GLY A CA 1
ATOM 559 C C . GLY A 1 78 ? 1.533 -15.986 -6.954 1.00 88.19 78 GLY A C 1
ATOM 560 O O . GLY A 1 78 ? 2.653 -16.239 -7.388 1.00 88.19 78 GLY A O 1
ATOM 561 N N . ALA A 1 79 ? 0.409 -16.253 -7.620 1.00 90.12 79 ALA A N 1
ATOM 562 C CA . ALA A 1 79 ? 0.360 -16.836 -8.963 1.00 90.12 79 ALA A CA 1
ATOM 563 C C . ALA A 1 79 ? 0.308 -15.789 -10.093 1.00 90.12 79 ALA A C 1
ATOM 565 O O . ALA A 1 79 ? 0.280 -16.167 -11.260 1.00 90.12 79 ALA A O 1
ATOM 566 N N . TYR A 1 80 ? 0.269 -14.497 -9.761 1.00 94.12 80 TYR A N 1
ATOM 567 C CA . TYR A 1 80 ? 0.146 -13.417 -10.738 1.00 94.12 80 TYR A CA 1
ATOM 568 C C . TYR A 1 80 ? 1.506 -12.781 -10.999 1.00 94.12 80 TYR A C 1
ATOM 570 O O . TYR A 1 80 ? 2.291 -12.605 -10.065 1.00 94.12 80 TYR A O 1
ATOM 578 N N . SER A 1 81 ? 1.760 -12.417 -12.253 1.00 93.12 81 SER A N 1
ATOM 579 C CA . SER A 1 81 ? 2.985 -11.755 -12.694 1.00 93.12 81 SER A CA 1
ATOM 580 C C . SER A 1 81 ? 2.641 -10.565 -13.585 1.00 93.12 81 SER A C 1
ATOM 582 O O . SER A 1 81 ? 1.677 -10.632 -14.346 1.00 93.12 81 SER A O 1
ATOM 584 N N . ILE A 1 82 ? 3.401 -9.481 -13.450 1.00 94.75 82 ILE A N 1
ATOM 585 C CA . ILE A 1 82 ? 3.307 -8.262 -14.256 1.00 94.75 82 ILE A CA 1
ATOM 586 C C . ILE A 1 82 ? 4.713 -7.982 -14.781 1.00 94.75 82 ILE A C 1
ATOM 588 O O . ILE A 1 82 ? 5.609 -7.719 -13.983 1.00 94.75 82 ILE A O 1
ATOM 592 N N . ASP A 1 83 ? 4.901 -8.034 -16.099 1.00 93.81 83 ASP A N 1
ATOM 593 C CA . ASP A 1 83 ? 6.234 -7.985 -16.721 1.00 93.81 83 ASP A CA 1
ATOM 594 C C . ASP A 1 83 ? 6.908 -6.608 -16.637 1.00 93.81 83 ASP A C 1
ATOM 596 O O . ASP A 1 83 ? 8.128 -6.520 -16.543 1.00 93.81 83 ASP A O 1
ATOM 600 N N . HIS A 1 84 ? 6.116 -5.534 -16.665 1.00 96.25 84 HIS A N 1
ATOM 601 C CA . HIS A 1 84 ? 6.606 -4.154 -16.667 1.00 96.25 84 HIS A CA 1
ATOM 602 C C . HIS A 1 84 ? 5.917 -3.330 -15.579 1.00 96.25 84 HIS A C 1
ATOM 604 O O . HIS A 1 84 ? 5.336 -2.278 -15.842 1.00 96.25 84 HIS A O 1
ATOM 610 N N . GLN A 1 85 ? 5.950 -3.811 -14.337 1.00 97.94 85 GLN A N 1
ATOM 611 C CA . GLN A 1 85 ? 5.437 -3.023 -13.224 1.00 97.94 85 GLN A CA 1
ATOM 612 C C . GLN A 1 85 ? 6.389 -1.858 -12.961 1.00 97.94 85 GLN A C 1
ATOM 614 O O . GLN A 1 85 ? 7.574 -2.068 -12.710 1.00 97.94 85 GLN A O 1
ATOM 619 N N . ALA A 1 86 ? 5.871 -0.630 -12.964 1.00 98.44 86 ALA A N 1
ATOM 620 C CA . ALA A 1 86 ? 6.645 0.518 -12.518 1.00 98.44 86 ALA A CA 1
ATOM 621 C C . ALA A 1 86 ? 6.882 0.448 -11.002 1.00 98.44 86 ALA A C 1
ATOM 623 O O . ALA A 1 86 ? 5.940 0.253 -10.224 1.00 98.44 86 ALA A O 1
ATOM 624 N N . LEU A 1 87 ? 8.130 0.623 -10.578 1.00 98.19 87 LEU A N 1
ATOM 625 C CA . LEU A 1 87 ? 8.511 0.727 -9.174 1.00 98.19 87 LEU A CA 1
ATOM 626 C C . LEU A 1 87 ? 9.661 1.713 -8.970 1.00 98.19 87 LEU A C 1
ATOM 628 O O . LEU A 1 87 ? 10.428 1.999 -9.889 1.00 98.19 87 LEU A O 1
ATOM 632 N N . ILE A 1 88 ? 9.808 2.207 -7.743 1.00 98.31 88 ILE A N 1
ATOM 633 C CA . ILE A 1 88 ? 10.949 3.037 -7.348 1.00 98.31 88 ILE A CA 1
ATOM 634 C C . ILE A 1 88 ? 12.075 2.113 -6.880 1.00 98.31 88 ILE A C 1
ATOM 636 O O . ILE A 1 88 ? 11.942 1.414 -5.870 1.00 98.31 88 ILE A O 1
ATOM 640 N N . ALA A 1 89 ? 13.201 2.132 -7.589 1.00 97.44 89 ALA A N 1
ATOM 641 C CA . ALA A 1 89 ? 14.446 1.546 -7.108 1.00 97.44 89 ALA A CA 1
ATOM 642 C C . ALA A 1 89 ? 15.079 2.539 -6.123 1.00 97.44 89 ALA A C 1
ATOM 644 O O . ALA A 1 89 ? 15.886 3.383 -6.505 1.00 97.44 89 ALA A O 1
ATOM 645 N N . ALA A 1 90 ? 14.652 2.491 -4.862 1.00 97.00 9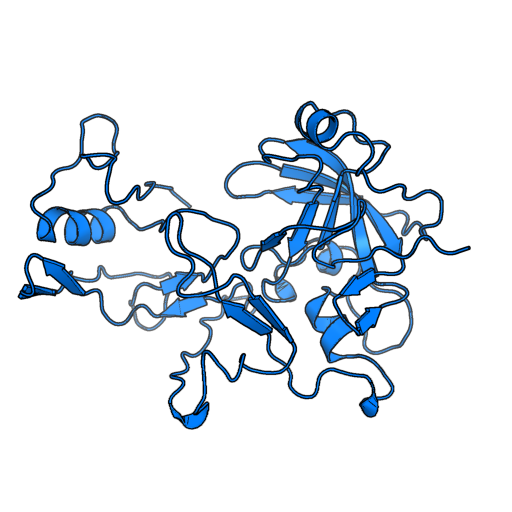0 ALA A N 1
ATOM 646 C CA . ALA A 1 90 ? 14.967 3.510 -3.869 1.00 97.00 90 ALA A CA 1
ATOM 647 C C . ALA A 1 90 ? 16.480 3.665 -3.689 1.00 97.00 90 ALA A C 1
ATOM 649 O O . ALA A 1 90 ? 17.187 2.686 -3.432 1.00 97.00 90 ALA A O 1
ATOM 650 N N . ALA A 1 91 ? 16.961 4.898 -3.825 1.00 96.31 91 ALA A N 1
ATOM 651 C CA . ALA A 1 91 ? 18.346 5.295 -3.592 1.00 96.31 91 ALA A CA 1
ATOM 652 C C . ALA A 1 91 ? 18.528 5.873 -2.182 1.00 96.31 91 ALA A C 1
ATOM 654 O O . ALA A 1 91 ? 19.602 5.752 -1.596 1.00 96.31 91 ALA A O 1
ATOM 655 N N . ASN A 1 92 ? 17.463 6.445 -1.617 1.00 95.50 92 ASN A N 1
ATOM 656 C CA . ASN A 1 92 ? 17.421 6.914 -0.242 1.00 95.50 92 ASN A CA 1
ATOM 657 C C . ASN A 1 92 ? 16.129 6.446 0.425 1.00 95.50 92 ASN A C 1
ATOM 659 O O . ASN A 1 92 ? 15.049 6.516 -0.161 1.00 95.50 92 ASN A O 1
ATOM 663 N N . VAL A 1 93 ? 16.258 5.980 1.665 1.00 94.81 93 VAL A N 1
ATOM 664 C CA . VAL A 1 93 ? 15.135 5.629 2.537 1.00 94.81 93 VAL A CA 1
ATOM 665 C C . VAL A 1 93 ? 15.396 6.240 3.906 1.00 94.81 93 VAL A C 1
ATOM 667 O O . VAL A 1 93 ? 16.436 5.959 4.510 1.00 94.81 93 VAL A O 1
ATOM 670 N N . ASP A 1 94 ? 14.465 7.054 4.385 1.00 92.94 94 ASP A N 1
ATOM 671 C CA . ASP A 1 94 ? 14.484 7.666 5.710 1.00 92.94 94 ASP A CA 1
ATOM 672 C C . ASP A 1 94 ? 13.291 7.192 6.547 1.00 92.94 94 ASP A C 1
ATOM 674 O O . ASP A 1 94 ? 12.184 7.040 6.037 1.00 92.94 94 ASP A O 1
ATOM 678 N N . ALA A 1 95 ? 13.549 6.971 7.835 1.00 85.38 95 ALA A N 1
ATOM 679 C CA . ALA A 1 95 ? 12.602 6.565 8.874 1.00 85.38 95 ALA A CA 1
ATOM 680 C C . ALA A 1 95 ? 11.676 5.366 8.555 1.00 85.38 95 ALA A C 1
ATOM 682 O O . ALA A 1 95 ? 10.579 5.282 9.101 1.00 85.38 95 ALA A O 1
ATOM 683 N N . GLU A 1 96 ? 12.154 4.392 7.774 1.00 86.56 96 GLU A N 1
ATOM 684 C CA . GLU A 1 96 ? 11.507 3.083 7.589 1.00 86.56 96 GLU A CA 1
ATOM 685 C C . GLU A 1 96 ? 12.324 1.961 8.258 1.00 86.56 96 GLU A C 1
ATOM 687 O O . GLU A 1 96 ? 13.549 1.906 8.089 1.00 86.56 96 GLU A O 1
ATOM 692 N N . PRO A 1 97 ? 11.689 1.031 9.002 1.00 87.00 97 PRO A N 1
ATOM 693 C CA . PRO A 1 97 ? 12.374 -0.015 9.763 1.00 87.00 97 PRO A CA 1
ATOM 694 C C . PRO A 1 97 ? 12.795 -1.202 8.880 1.00 87.00 97 PRO A C 1
ATOM 696 O O . PRO A 1 97 ? 12.463 -2.353 9.176 1.00 87.00 97 PRO A O 1
ATOM 699 N N . LEU A 1 98 ? 13.511 -0.930 7.785 1.00 87.75 98 LEU A N 1
ATOM 700 C CA . LEU A 1 98 ? 13.985 -1.955 6.855 1.00 87.75 98 LEU A CA 1
ATOM 701 C C . LEU A 1 98 ? 14.779 -3.055 7.578 1.00 87.75 98 LEU A C 1
ATOM 703 O O . LEU A 1 98 ? 15.478 -2.819 8.563 1.00 87.75 98 LEU A O 1
ATOM 707 N N . SER A 1 99 ? 14.682 -4.277 7.066 1.00 88.25 99 SER A N 1
ATOM 708 C CA . SER A 1 99 ? 15.384 -5.457 7.572 1.00 88.25 99 SER A CA 1
ATOM 709 C C . SER A 1 99 ? 15.611 -6.466 6.447 1.00 88.25 99 SER A C 1
ATOM 711 O O . SER A 1 99 ? 15.080 -6.312 5.350 1.00 88.25 99 SER A O 1
ATOM 713 N N . SER A 1 100 ? 16.330 -7.556 6.716 1.00 85.50 100 SER A N 1
ATOM 714 C CA . SER A 1 100 ? 16.495 -8.652 5.747 1.00 85.50 100 SER A CA 1
ATOM 715 C C . SER A 1 100 ? 15.174 -9.282 5.285 1.00 85.50 100 SER A C 1
ATOM 717 O O . SER A 1 100 ? 15.149 -9.930 4.239 1.00 85.50 100 SER A O 1
ATOM 719 N N . ASN A 1 101 ? 14.094 -9.093 6.052 1.00 81.94 101 ASN A N 1
ATOM 720 C CA . ASN A 1 101 ? 12.752 -9.550 5.707 1.00 81.94 101 ASN A CA 1
ATOM 721 C C . ASN A 1 101 ? 11.866 -8.430 5.148 1.00 81.94 101 ASN A C 1
ATOM 723 O O . ASN A 1 101 ? 10.893 -8.752 4.490 1.00 81.94 101 ASN A O 1
ATOM 727 N N . PHE A 1 102 ? 12.187 -7.153 5.381 1.00 86.50 102 PHE A N 1
ATOM 728 C CA . PHE A 1 102 ? 11.392 -5.997 4.958 1.00 86.50 102 PHE A CA 1
ATOM 729 C C . PHE A 1 102 ? 12.261 -5.020 4.181 1.00 86.50 102 PHE A C 1
ATOM 731 O O . PHE A 1 102 ? 13.037 -4.269 4.765 1.00 86.50 102 PHE A O 1
ATOM 738 N N . VAL A 1 103 ? 12.140 -5.048 2.857 1.00 90.00 103 VAL A N 1
ATOM 739 C CA . VAL A 1 103 ? 13.062 -4.341 1.954 1.00 90.00 103 VAL A CA 1
ATOM 740 C C . VAL A 1 103 ? 12.397 -3.238 1.134 1.00 90.00 103 VAL A C 1
ATOM 742 O O . VAL A 1 103 ? 13.041 -2.641 0.280 1.00 90.00 103 VAL A O 1
ATOM 745 N N . GLY A 1 104 ? 11.119 -2.957 1.370 1.00 91.50 104 GLY A N 1
ATOM 746 C CA . GLY A 1 104 ? 10.370 -1.930 0.652 1.00 91.50 104 GLY A CA 1
ATOM 747 C C . GLY A 1 104 ? 8.881 -2.013 0.925 1.00 91.50 104 GLY A C 1
ATOM 748 O O . GLY A 1 104 ? 8.479 -2.747 1.821 1.00 91.50 104 GLY A O 1
ATOM 749 N N . VAL A 1 105 ? 8.052 -1.336 0.133 1.00 91.81 105 VAL A N 1
ATOM 750 C CA . VAL A 1 105 ? 6.589 -1.312 0.315 1.00 91.81 105 VAL A CA 1
ATOM 751 C C . VAL A 1 105 ? 5.864 -1.587 -0.994 1.00 91.81 105 VAL A C 1
ATOM 753 O O . VAL A 1 105 ? 6.213 -1.027 -2.029 1.00 91.81 105 VAL A O 1
ATOM 756 N N . LEU A 1 106 ? 4.796 -2.388 -0.926 1.00 94.81 106 LEU A N 1
ATOM 757 C CA . LEU A 1 106 ? 3.797 -2.501 -1.989 1.00 94.81 106 LEU A CA 1
ATOM 758 C C . LEU A 1 106 ? 2.649 -1.564 -1.653 1.00 94.81 106 LEU A C 1
ATOM 760 O O . LEU A 1 106 ? 1.827 -1.884 -0.791 1.00 94.81 106 LEU A O 1
ATOM 764 N N . GLY A 1 107 ? 2.598 -0.421 -2.330 1.00 95.31 107 GLY A N 1
ATOM 765 C CA . GLY A 1 107 ? 1.485 0.505 -2.211 1.00 95.31 107 GLY A CA 1
ATOM 766 C C . GLY A 1 107 ? 0.194 -0.085 -2.784 1.00 95.31 107 GLY A C 1
ATOM 767 O O . GLY A 1 107 ? 0.147 -0.520 -3.933 1.00 95.31 107 GLY A O 1
ATOM 768 N N . LEU A 1 108 ? -0.861 -0.103 -1.971 1.00 96.12 108 LEU A N 1
ATOM 769 C CA . LEU A 1 108 ? -2.191 -0.624 -2.289 1.00 96.12 108 LEU A CA 1
ATOM 770 C C . LEU A 1 108 ? -3.325 0.362 -1.980 1.00 96.12 108 LEU A C 1
ATOM 772 O O . LEU A 1 108 ? -4.490 -0.036 -1.983 1.00 96.12 108 LEU A O 1
ATOM 776 N N . ALA A 1 109 ? -3.024 1.637 -1.728 1.00 96.12 109 ALA A N 1
ATOM 777 C CA . ALA A 1 109 ? -4.007 2.716 -1.801 1.00 96.12 109 ALA A CA 1
ATOM 778 C C . ALA A 1 109 ? -4.533 2.878 -3.243 1.00 96.12 109 ALA A C 1
ATOM 780 O O . ALA A 1 109 ? -4.098 2.197 -4.178 1.00 96.12 109 ALA A O 1
ATOM 781 N N . LEU A 1 110 ? -5.496 3.776 -3.448 1.00 96.88 110 LEU A N 1
ATOM 782 C CA . LEU A 1 110 ? -6.175 3.891 -4.738 1.00 96.88 110 LEU A CA 1
ATOM 783 C C . LEU A 1 110 ? -5.286 4.574 -5.790 1.00 96.88 110 LEU A C 1
ATOM 785 O O . LEU A 1 110 ? -4.530 5.474 -5.435 1.00 96.88 110 LEU A O 1
ATOM 789 N N . PRO A 1 111 ? -5.369 4.196 -7.083 1.00 96.06 111 PRO A N 1
ATOM 790 C CA . PRO A 1 111 ? -4.368 4.573 -8.090 1.00 96.06 111 PRO A CA 1
ATOM 791 C C . PRO A 1 111 ? -4.075 6.075 -8.217 1.00 96.06 111 PRO A C 1
ATOM 793 O O . PRO A 1 111 ? -2.939 6.449 -8.487 1.00 96.06 111 PRO A O 1
ATOM 796 N N . LEU A 1 112 ? -5.063 6.941 -7.967 1.00 96.38 112 LEU A N 1
ATOM 797 C CA . LEU A 1 112 ? -4.897 8.401 -8.019 1.00 96.38 112 LEU A CA 1
ATOM 798 C C . LEU A 1 112 ? -3.912 8.958 -6.975 1.00 96.38 112 LEU A C 1
ATOM 800 O O . LEU A 1 112 ? -3.484 10.102 -7.097 1.00 96.38 112 LEU A O 1
ATOM 804 N N . ASN A 1 113 ? -3.551 8.173 -5.958 1.00 96.50 113 ASN A N 1
ATOM 805 C CA . ASN A 1 113 ? -2.576 8.547 -4.937 1.00 96.50 113 ASN A CA 1
ATOM 806 C C . ASN A 1 113 ? -1.117 8.211 -5.324 1.00 96.50 113 ASN A C 1
ATOM 808 O O . ASN A 1 113 ? -0.199 8.569 -4.590 1.00 96.50 113 ASN A O 1
ATOM 812 N N . SER A 1 114 ? -0.882 7.549 -6.465 1.00 97.69 114 SER A N 1
ATOM 813 C CA . SER A 1 114 ? 0.467 7.177 -6.919 1.00 97.69 114 SER A CA 1
ATOM 814 C C . SER A 1 114 ? 1.256 8.388 -7.418 1.00 97.69 114 SER A C 1
ATOM 816 O O . SER A 1 114 ? 0.790 9.135 -8.278 1.00 97.69 114 SER A O 1
ATOM 818 N N . GLN A 1 115 ? 2.478 8.565 -6.914 1.00 97.94 115 GLN A N 1
ATOM 819 C CA . GLN A 1 115 ? 3.417 9.559 -7.435 1.00 97.94 115 GLN A CA 1
ATOM 820 C C . GLN A 1 115 ? 4.054 9.111 -8.755 1.00 97.94 115 GLN A C 1
ATOM 822 O O . GLN A 1 115 ? 4.297 9.953 -9.618 1.00 97.94 115 GLN A O 1
ATOM 827 N N . ILE A 1 116 ? 4.274 7.806 -8.954 1.00 98.44 116 ILE A N 1
ATOM 828 C CA . ILE A 1 116 ? 4.727 7.251 -10.238 1.00 98.44 116 ILE A CA 1
ATOM 829 C C . ILE A 1 116 ? 3.717 7.601 -11.338 1.00 98.44 116 ILE A C 1
ATOM 831 O O . ILE A 1 116 ? 4.104 8.187 -12.346 1.00 98.44 116 ILE A O 1
ATOM 835 N N . ALA A 1 117 ? 2.424 7.333 -11.120 1.00 97.88 117 ALA A N 1
ATOM 836 C CA . ALA A 1 117 ? 1.359 7.590 -12.093 1.00 97.88 117 ALA A CA 1
ATOM 837 C C . ALA A 1 117 ? 1.193 9.081 -12.443 1.00 97.88 117 ALA A C 1
ATOM 839 O O . ALA A 1 117 ? 0.655 9.420 -13.495 1.00 97.88 117 ALA A O 1
ATOM 840 N N . ARG A 1 118 ? 1.644 9.995 -11.574 1.00 96.81 118 ARG A N 1
ATOM 841 C CA . ARG A 1 118 ? 1.646 11.442 -11.855 1.00 96.81 118 ARG A CA 1
ATOM 842 C C . ARG A 1 118 ? 2.766 11.852 -12.808 1.00 96.81 118 ARG A C 1
ATOM 844 O O . ARG A 1 118 ? 2.605 12.834 -13.525 1.00 96.81 118 ARG A O 1
ATOM 851 N N . ILE A 1 119 ? 3.882 11.126 -12.800 1.00 98.12 119 ILE A N 1
ATOM 852 C CA . ILE A 1 119 ? 5.054 11.393 -13.645 1.00 98.12 119 ILE A CA 1
ATOM 853 C C . ILE A 1 119 ? 4.961 10.616 -14.958 1.00 98.12 119 ILE A C 1
ATOM 855 O O . ILE A 1 119 ? 5.262 11.157 -16.018 1.00 98.12 119 ILE A O 1
ATOM 859 N N . ILE A 1 120 ? 4.515 9.362 -14.887 1.00 98.25 120 ILE A N 1
ATOM 860 C CA . ILE A 1 120 ? 4.301 8.471 -16.026 1.00 98.25 120 ILE A CA 1
ATOM 861 C C . ILE A 1 120 ? 2.814 8.082 -16.027 1.00 98.25 120 ILE A C 1
ATOM 863 O O . ILE A 1 120 ? 2.430 7.129 -15.350 1.00 98.25 120 ILE A O 1
ATOM 867 N N . PRO A 1 121 ? 1.948 8.826 -16.736 1.00 97.81 121 PRO A N 1
ATOM 868 C CA . PRO A 1 121 ? 0.512 8.574 -16.724 1.00 97.81 121 PRO A CA 1
ATOM 869 C C . PRO A 1 121 ? 0.146 7.159 -17.198 1.00 97.81 121 PRO A C 1
ATOM 871 O O . PRO A 1 121 ? 0.674 6.721 -18.222 1.00 97.81 121 PRO A O 1
ATOM 874 N N . PRO A 1 122 ? -0.776 6.462 -16.507 1.00 96.62 122 PRO A N 1
ATOM 875 C CA . PRO A 1 122 ? -1.325 5.198 -16.979 1.00 96.62 122 PRO A CA 1
ATOM 876 C C . PRO A 1 122 ? -2.063 5.369 -18.309 1.00 96.62 122 PRO A C 1
ATOM 878 O O . PRO A 1 122 ? -2.746 6.374 -18.532 1.00 96.62 122 PRO A O 1
ATOM 881 N N . THR A 1 123 ? -1.975 4.363 -19.167 1.00 94.62 123 THR A N 1
ATOM 882 C CA . THR A 1 123 ? -2.647 4.305 -20.464 1.00 94.62 123 THR A CA 1
ATOM 883 C C . THR A 1 123 ? -3.591 3.104 -20.522 1.00 94.62 123 THR A C 1
ATOM 885 O O . THR A 1 123 ? -3.700 2.320 -19.584 1.00 94.62 123 THR A O 1
ATOM 888 N N . THR A 1 124 ? -4.343 2.971 -21.613 1.00 88.19 124 THR A N 1
ATOM 889 C CA . THR A 1 124 ? -5.234 1.820 -21.842 1.00 88.19 124 THR A CA 1
ATOM 890 C C . THR A 1 124 ? -4.627 0.772 -22.777 1.00 88.19 124 THR A C 1
ATOM 892 O O . THR A 1 124 ? -5.345 -0.128 -23.205 1.00 88.19 124 THR A O 1
ATOM 895 N N . GLY A 1 125 ? -3.363 0.936 -23.181 1.00 88.25 125 GLY A N 1
ATOM 896 C CA . GLY A 1 125 ? -2.652 0.002 -24.058 1.00 88.25 125 GLY A CA 1
ATOM 897 C C . GLY A 1 125 ? -1.682 -0.892 -23.286 1.00 88.25 125 GLY A C 1
ATOM 898 O O . GLY A 1 125 ? -1.538 -0.754 -22.078 1.00 88.25 125 GLY A O 1
ATOM 899 N N . ASP A 1 126 ? -0.982 -1.766 -24.009 1.00 87.00 126 ASP A N 1
ATOM 900 C CA . ASP A 1 126 ? -0.033 -2.731 -23.424 1.00 87.00 126 ASP A CA 1
ATOM 901 C C . ASP A 1 126 ? 1.404 -2.182 -23.290 1.00 87.00 126 ASP A C 1
ATOM 903 O O . ASP A 1 126 ? 2.325 -2.901 -22.898 1.00 87.00 126 ASP A O 1
ATOM 907 N N . SER A 1 127 ? 1.630 -0.915 -23.650 1.00 93.94 127 SER A N 1
ATOM 908 C CA . SER A 1 127 ? 2.932 -0.263 -23.472 1.00 93.94 127 SER A CA 1
ATOM 909 C C . SER A 1 127 ? 3.229 -0.044 -21.981 1.00 93.94 127 SER A C 1
ATOM 911 O O . SER A 1 127 ? 2.322 0.367 -21.260 1.00 93.94 127 SER A O 1
ATOM 913 N N . PRO A 1 128 ? 4.483 -0.226 -21.517 1.00 96.56 128 PRO A N 1
ATOM 914 C CA . PRO A 1 128 ? 4.862 0.083 -20.140 1.00 96.56 128 PRO A CA 1
ATOM 915 C C . PRO A 1 128 ? 4.500 1.519 -19.741 1.00 96.56 128 PRO A C 1
ATOM 917 O O . PRO A 1 128 ? 4.829 2.473 -20.449 1.00 96.56 128 PRO A O 1
ATOM 920 N N . ASP A 1 129 ? 3.846 1.672 -18.593 1.00 97.88 129 ASP A N 1
ATOM 921 C CA . ASP A 1 129 ? 3.404 2.955 -18.050 1.00 97.88 129 ASP A CA 1
ATOM 922 C C . ASP A 1 129 ? 3.559 3.002 -16.518 1.00 97.88 129 ASP A C 1
ATOM 924 O O . ASP A 1 129 ? 4.167 2.117 -15.913 1.00 97.88 129 ASP A O 1
ATOM 928 N N . GLY A 1 130 ? 3.080 4.065 -15.871 1.00 97.88 130 GLY A N 1
ATOM 929 C CA . GLY A 1 130 ? 3.180 4.237 -14.420 1.00 97.88 130 GLY A CA 1
ATOM 930 C C . GLY A 1 130 ? 1.986 3.713 -13.626 1.00 97.88 130 GLY A C 1
ATOM 931 O O . GLY A 1 130 ? 1.756 4.193 -12.515 1.00 97.88 130 GLY A O 1
ATOM 932 N N . ALA A 1 131 ? 1.189 2.786 -14.166 1.00 98.06 131 ALA A N 1
ATOM 933 C CA . ALA A 1 131 ? 0.049 2.228 -13.452 1.00 98.06 131 ALA A CA 1
ATOM 934 C C . ALA A 1 131 ? 0.454 1.590 -12.111 1.00 98.06 131 ALA A C 1
ATOM 936 O O . ALA A 1 131 ? 1.416 0.821 -11.998 1.00 98.06 131 ALA A O 1
ATOM 937 N N . ALA A 1 132 ? -0.328 1.897 -11.072 1.00 97.12 132 ALA A N 1
ATOM 938 C CA . ALA A 1 132 ? -0.187 1.269 -9.765 1.00 97.12 132 ALA A CA 1
ATOM 939 C C . ALA A 1 132 ? -0.374 -0.254 -9.873 1.00 97.12 132 ALA A C 1
ATOM 941 O O . ALA A 1 132 ? -1.162 -0.741 -10.688 1.00 97.12 132 ALA A O 1
ATOM 942 N N . PHE A 1 133 ? 0.290 -1.008 -8.992 1.00 96.56 133 PHE A N 1
ATOM 943 C CA . PHE A 1 133 ? 0.283 -2.474 -9.026 1.00 96.56 133 PHE A CA 1
ATOM 944 C C . PHE A 1 133 ? -1.122 -3.084 -9.050 1.00 96.56 133 PHE A C 1
ATOM 946 O O . PHE A 1 133 ? -1.380 -4.025 -9.794 1.00 96.56 133 PHE A O 1
ATOM 953 N N . SER A 1 134 ? -2.056 -2.537 -8.268 1.00 95.38 134 SER A N 1
ATOM 954 C CA . SER A 1 134 ? -3.440 -3.020 -8.231 1.00 95.38 134 SER A CA 1
ATOM 955 C C . SER A 1 134 ? -4.169 -2.838 -9.569 1.00 95.38 134 SER A C 1
ATOM 957 O O . SER A 1 134 ? -4.943 -3.717 -9.950 1.00 95.38 134 SER A O 1
ATOM 959 N N . SER A 1 135 ? -3.901 -1.754 -10.304 1.00 96.00 135 SER A N 1
ATOM 960 C CA . SER A 1 135 ? -4.456 -1.530 -11.644 1.00 96.00 135 SER A CA 1
ATOM 961 C C . SER A 1 135 ? -3.961 -2.589 -12.625 1.00 96.00 135 SER A C 1
ATOM 963 O O . SER A 1 135 ? -4.778 -3.224 -13.287 1.00 96.00 135 SER A O 1
ATOM 965 N N . ASN A 1 136 ? -2.647 -2.835 -12.654 1.00 96.75 136 ASN A N 1
ATOM 966 C CA . ASN A 1 136 ? -2.044 -3.848 -13.520 1.00 96.75 136 ASN A CA 1
ATOM 967 C C . ASN A 1 136 ? -2.521 -5.257 -13.156 1.00 96.75 136 ASN A C 1
ATOM 969 O O . ASN A 1 136 ? -2.955 -6.003 -14.027 1.00 96.75 136 ASN A O 1
ATOM 973 N N . LEU A 1 137 ? -2.544 -5.599 -11.865 1.00 96.25 137 LEU A N 1
ATOM 974 C CA . LEU A 1 137 ? -2.989 -6.901 -11.364 1.00 96.25 137 LEU A CA 1
ATOM 975 C C . LEU A 1 137 ? -4.411 -7.254 -11.822 1.00 96.25 137 LEU A C 1
ATOM 977 O O . LEU A 1 137 ? -4.666 -8.374 -12.256 1.00 96.25 137 LEU A O 1
ATOM 981 N N . PHE A 1 138 ? -5.350 -6.311 -11.720 1.00 95.62 138 PHE A N 1
ATOM 982 C CA . PHE A 1 138 ? -6.744 -6.525 -12.128 1.00 95.62 138 PHE A CA 1
ATOM 983 C C . PHE A 1 138 ? -7.010 -6.227 -13.613 1.00 95.62 138 PHE A C 1
ATOM 985 O O . PHE A 1 138 ? -8.140 -6.423 -14.084 1.00 95.62 138 PHE A O 1
ATOM 992 N N . GLY A 1 139 ? -5.987 -5.749 -14.322 1.00 93.75 139 GLY A N 1
ATOM 993 C CA . GLY A 1 139 ? -5.960 -5.494 -15.758 1.00 93.75 139 GLY A CA 1
ATOM 994 C C . GLY A 1 139 ? -5.247 -6.574 -16.576 1.00 93.75 139 GLY A C 1
ATOM 995 O O . GLY A 1 139 ? -5.221 -6.445 -17.793 1.00 93.75 139 GLY A O 1
ATOM 996 N N . ILE A 1 140 ? -4.704 -7.626 -15.943 1.00 94.06 140 ILE A N 1
ATOM 997 C CA . ILE A 1 140 ? -3.994 -8.725 -16.620 1.00 94.06 140 ILE A CA 1
ATOM 998 C C . ILE A 1 140 ? -4.811 -9.272 -17.802 1.00 94.06 140 ILE A C 1
ATOM 1000 O O . ILE A 1 140 ? -6.008 -9.558 -17.687 1.00 94.06 140 ILE A O 1
ATOM 1004 N N . THR A 1 141 ? -4.133 -9.468 -18.932 1.00 90.25 141 THR A N 1
ATOM 1005 C CA . THR A 1 141 ? -4.670 -10.118 -20.127 1.00 90.25 141 THR A CA 1
ATOM 1006 C C . THR A 1 141 ? -3.866 -11.393 -20.444 1.00 90.25 141 THR A C 1
ATOM 1008 O O . THR A 1 141 ? -2.660 -11.437 -20.198 1.00 90.25 141 THR A O 1
ATOM 1011 N N . PRO A 1 142 ? -4.501 -12.465 -20.960 1.00 91.81 142 PRO A N 1
ATOM 1012 C CA . PRO A 1 142 ? -5.943 -12.619 -21.166 1.00 91.81 142 PRO A CA 1
ATOM 1013 C C . PRO A 1 142 ? -6.712 -12.678 -19.835 1.00 91.81 142 PRO A C 1
ATOM 1015 O O . PRO A 1 142 ? -6.214 -13.193 -18.847 1.00 91.81 142 PRO A O 1
ATOM 1018 N N . ILE A 1 143 ? -7.967 -12.212 -19.808 1.00 90.38 143 ILE A N 1
ATOM 1019 C CA . ILE A 1 143 ? -8.766 -12.104 -18.565 1.00 90.38 143 ILE A CA 1
ATOM 1020 C C . ILE A 1 143 ? -8.895 -13.423 -17.777 1.00 90.38 143 ILE A C 1
ATOM 1022 O O . ILE A 1 143 ? -9.109 -13.405 -16.571 1.00 90.38 143 ILE A O 1
ATOM 1026 N N . ALA A 1 144 ? -8.728 -14.570 -18.442 1.00 93.31 144 ALA A N 1
ATOM 1027 C CA . ALA A 1 144 ? -8.719 -15.889 -17.812 1.00 93.31 144 ALA A CA 1
ATOM 1028 C C . ALA A 1 144 ? -7.533 -16.116 -16.850 1.00 93.31 144 ALA A C 1
ATOM 1030 O O . ALA A 1 144 ? -7.609 -17.008 -16.009 1.00 93.31 144 ALA A O 1
ATOM 1031 N N . THR A 1 145 ? -6.448 -15.341 -16.969 1.00 93.00 145 THR A N 1
ATOM 1032 C CA . THR A 1 145 ? -5.286 -15.379 -16.064 1.00 93.00 145 THR A CA 1
ATOM 1033 C C . THR A 1 145 ? -5.311 -14.258 -15.022 1.00 93.00 145 THR A C 1
ATOM 1035 O O . THR A 1 145 ? -4.503 -14.267 -14.091 1.00 93.00 145 THR A O 1
ATOM 1038 N N . ALA A 1 146 ? -6.245 -13.310 -15.141 1.00 94.94 146 ALA A N 1
ATOM 1039 C CA . ALA A 1 146 ? -6.458 -12.260 -14.157 1.00 94.94 146 ALA A CA 1
ATOM 1040 C C . ALA A 1 146 ? -7.164 -12.802 -12.900 1.00 94.94 146 ALA A C 1
ATOM 1042 O O . ALA A 1 146 ? -7.811 -13.854 -12.942 1.00 94.94 146 ALA A O 1
ATOM 1043 N N . PRO A 1 147 ? -7.096 -12.082 -11.766 1.00 96.50 147 PRO A N 1
ATOM 1044 C CA . PRO A 1 147 ? -7.870 -12.444 -10.592 1.00 96.50 147 PRO A CA 1
ATOM 1045 C C . PRO A 1 147 ? -9.378 -12.539 -10.875 1.00 96.50 147 PRO A C 1
ATOM 1047 O O . PRO A 1 147 ? -9.926 -11.689 -11.579 1.00 96.50 147 PRO A O 1
ATOM 1050 N N . PRO A 1 148 ? -10.086 -13.501 -10.255 1.00 92.06 148 PRO A N 1
ATOM 1051 C CA . PRO A 1 148 ? -11.500 -13.769 -10.540 1.00 92.06 148 PRO A CA 1
ATOM 1052 C C . PRO A 1 148 ? -12.449 -12.649 -10.084 1.00 92.06 148 PRO A C 1
ATOM 1054 O O . PRO A 1 148 ? -13.596 -12.591 -10.520 1.00 92.06 148 PRO A O 1
ATOM 1057 N N . ALA A 1 149 ? -11.987 -11.760 -9.202 1.00 95.25 149 ALA A N 1
ATOM 1058 C CA . ALA A 1 149 ? -12.710 -10.572 -8.772 1.00 95.25 149 ALA A CA 1
ATOM 1059 C C . ALA A 1 149 ? -11.735 -9.428 -8.468 1.00 95.25 149 ALA A C 1
ATOM 1061 O O . ALA A 1 149 ? -10.577 -9.650 -8.111 1.00 95.25 149 ALA A O 1
ATOM 1062 N N . ARG A 1 150 ? -12.217 -8.187 -8.579 1.00 95.31 150 ARG A N 1
ATOM 1063 C CA . ARG A 1 150 ? -11.405 -6.967 -8.451 1.00 95.31 150 ARG A CA 1
ATOM 1064 C C . ARG A 1 150 ? -11.372 -6.418 -7.026 1.00 95.31 150 ARG A C 1
ATOM 1066 O O . ARG A 1 150 ? -11.817 -5.303 -6.775 1.00 95.31 150 ARG A O 1
ATOM 1073 N N . PHE A 1 151 ? -10.883 -7.215 -6.081 1.00 95.00 151 PHE A N 1
ATOM 1074 C CA . PHE A 1 151 ? -10.651 -6.755 -4.711 1.00 95.00 151 PHE A CA 1
ATOM 1075 C C . PHE A 1 151 ? -9.505 -7.511 -4.040 1.00 95.00 151 PHE A C 1
ATOM 1077 O O . PHE A 1 151 ? -9.128 -8.608 -4.453 1.00 95.00 151 PHE A O 1
ATOM 1084 N N . LEU A 1 152 ? -8.969 -6.922 -2.975 1.00 94.31 152 LEU A N 1
ATOM 1085 C CA . LEU A 1 152 ? -7.985 -7.538 -2.089 1.00 94.31 152 LEU A CA 1
ATOM 1086 C C . LEU A 1 152 ? -8.625 -7.760 -0.717 1.00 94.31 152 LEU A C 1
ATOM 1088 O O . LEU A 1 152 ? -9.484 -6.990 -0.294 1.00 94.31 152 LEU A O 1
ATOM 1092 N N . SER A 1 153 ? -8.230 -8.823 -0.028 1.00 93.56 153 SER A N 1
ATOM 1093 C CA . SER A 1 153 ? -8.652 -9.115 1.343 1.00 93.56 153 SER A CA 1
ATOM 1094 C C . SER A 1 153 ? -7.442 -9.276 2.240 1.00 93.56 153 SER A C 1
ATOM 1096 O O . SER A 1 153 ? -6.493 -9.968 1.880 1.00 93.56 153 SER A O 1
ATOM 1098 N N . PHE A 1 154 ? -7.519 -8.677 3.424 1.00 91.88 154 PHE A N 1
ATOM 1099 C CA . PHE A 1 154 ? -6.476 -8.733 4.435 1.00 91.88 154 PHE A CA 1
ATOM 1100 C C . PHE A 1 154 ? -7.032 -9.378 5.699 1.00 91.88 154 PHE A C 1
ATOM 1102 O O . PHE A 1 154 ? -8.068 -8.960 6.214 1.00 91.88 154 PHE A O 1
ATOM 1109 N N . ALA A 1 155 ? -6.319 -10.372 6.209 1.00 91.00 155 ALA A N 1
ATOM 1110 C CA . ALA A 1 155 ? -6.411 -10.808 7.591 1.00 91.00 155 ALA A CA 1
ATOM 1111 C C . ALA A 1 155 ? -5.063 -10.506 8.240 1.00 91.00 155 ALA A C 1
ATOM 1113 O O . ALA A 1 155 ? -4.026 -10.781 7.640 1.00 91.00 155 ALA A O 1
ATOM 1114 N N . LEU A 1 156 ? -5.071 -9.891 9.419 1.00 88.31 156 LEU A N 1
ATOM 1115 C CA . LEU A 1 156 ? -3.856 -9.468 10.108 1.00 88.31 156 LEU A CA 1
ATOM 1116 C C . LEU A 1 156 ? -3.793 -10.176 11.458 1.00 88.31 156 LEU A C 1
ATOM 1118 O O . LEU A 1 156 ? -4.703 -10.029 12.280 1.00 88.31 156 LEU A O 1
ATOM 1122 N N . GLU A 1 157 ? -2.728 -10.944 11.676 1.00 88.75 157 GLU A N 1
ATOM 1123 C CA . GLU A 1 157 ? -2.479 -11.583 12.964 1.00 88.75 157 GLU A CA 1
ATOM 1124 C C . GLU A 1 157 ? -2.241 -10.526 14.047 1.00 88.75 157 GLU A C 1
ATOM 1126 O O . GLU A 1 157 ? -1.562 -9.519 13.831 1.00 88.75 157 GLU A O 1
ATOM 1131 N N . ARG A 1 158 ? -2.805 -10.750 15.238 1.00 86.19 158 ARG A N 1
ATOM 1132 C CA . ARG A 1 158 ? -2.581 -9.866 16.384 1.00 86.19 158 ARG A CA 1
ATOM 1133 C C . ARG A 1 158 ? -1.388 -10.367 17.193 1.00 86.19 158 ARG A C 1
ATOM 1135 O O . ARG A 1 158 ? -1.333 -11.564 17.475 1.00 86.19 158 ARG A O 1
ATOM 1142 N N . PRO A 1 159 ? -0.493 -9.479 17.662 1.00 83.19 159 PRO A N 1
ATOM 1143 C CA . PRO A 1 159 ? 0.603 -9.877 18.537 1.00 83.19 159 PRO A CA 1
ATOM 1144 C C . PRO A 1 159 ? 0.109 -10.725 19.716 1.00 83.19 159 PRO A C 1
ATOM 1146 O O . PRO A 1 159 ? -0.806 -10.327 20.439 1.00 83.19 159 PRO A O 1
ATOM 1149 N N . GLY A 1 160 ? 0.701 -11.908 19.886 1.00 86.88 160 GLY A N 1
ATOM 1150 C CA . GLY A 1 160 ? 0.334 -12.850 20.946 1.00 86.88 160 GLY A CA 1
ATOM 1151 C C . GLY A 1 160 ? -0.894 -13.725 20.660 1.00 86.88 160 GLY A C 1
ATOM 1152 O O . GLY A 1 160 ? -1.356 -14.411 21.569 1.00 86.88 160 GLY A O 1
ATOM 1153 N N . SER A 1 161 ? -1.439 -13.736 19.438 1.00 88.31 161 SER A N 1
ATOM 1154 C CA . SER A 1 161 ? -2.556 -14.615 19.074 1.00 88.31 161 SER A CA 1
ATOM 1155 C C . SER A 1 161 ? -2.466 -15.119 17.637 1.00 88.31 161 SER A C 1
ATOM 1157 O O . SER A 1 161 ? -2.572 -14.337 16.705 1.00 88.31 161 SER A O 1
ATOM 1159 N N . SER A 1 162 ? -2.429 -16.441 17.463 1.00 88.94 162 SER A N 1
ATOM 1160 C CA . SER A 1 162 ? -2.473 -17.113 16.155 1.00 88.94 162 SER A CA 1
ATOM 1161 C C . SER A 1 162 ? -3.892 -17.471 15.685 1.00 88.94 162 SER A C 1
ATOM 1163 O O . SER A 1 162 ? -4.062 -18.217 14.724 1.00 88.94 162 SER A O 1
ATOM 1165 N N . LYS A 1 163 ? -4.939 -16.972 16.364 1.00 90.88 163 LYS A N 1
ATOM 1166 C CA . LYS A 1 163 ? -6.340 -17.312 16.047 1.00 90.88 163 LYS A CA 1
ATOM 1167 C C . LYS A 1 163 ? -6.751 -16.851 14.645 1.00 90.88 163 LYS A C 1
ATOM 1169 O O . LYS A 1 163 ? -7.552 -17.514 13.994 1.00 90.88 163 LYS A O 1
ATOM 1174 N N . VAL A 1 164 ? -6.245 -15.698 14.218 1.00 90.25 164 VAL A N 1
ATOM 1175 C CA . VAL A 1 164 ? -6.433 -15.162 12.869 1.00 90.25 164 VAL A CA 1
ATOM 1176 C C . VAL A 1 164 ? -5.047 -15.074 12.239 1.00 90.25 164 VAL A C 1
ATOM 1178 O O . VAL A 1 164 ? -4.218 -14.347 12.779 1.00 90.25 164 VAL A O 1
ATOM 1181 N N . PRO A 1 165 ? -4.771 -15.800 11.146 1.00 89.44 165 PRO A N 1
ATOM 1182 C CA . PRO A 1 165 ? -3.478 -15.732 10.479 1.00 89.44 165 PRO A CA 1
ATOM 1183 C C . PRO A 1 165 ? -3.322 -14.430 9.685 1.00 89.44 165 PRO A C 1
ATOM 1185 O O . PRO A 1 165 ? -4.306 -13.816 9.263 1.00 89.44 165 PRO A O 1
ATOM 1188 N N . SER A 1 166 ? -2.073 -14.060 9.407 1.00 88.31 166 SER A N 1
ATOM 1189 C CA . SER A 1 166 ? -1.756 -13.004 8.443 1.00 88.31 166 SER A CA 1
ATOM 1190 C C . SER A 1 166 ? -1.925 -13.520 7.012 1.00 88.31 166 SER A C 1
ATOM 1192 O O . SER A 1 166 ? -1.163 -14.376 6.565 1.00 88.31 166 SER A O 1
ATOM 1194 N N . LEU A 1 167 ? -2.923 -13.009 6.290 1.00 90.31 167 LEU A N 1
ATOM 1195 C CA . LEU A 1 167 ? -3.245 -13.402 4.918 1.00 90.31 167 LEU A CA 1
ATOM 1196 C C . LEU A 1 167 ? -3.498 -12.173 4.044 1.00 90.31 167 LEU A C 1
ATOM 1198 O O . LEU A 1 167 ? -4.280 -11.297 4.406 1.00 90.31 167 LEU A O 1
ATOM 1202 N N . LEU A 1 168 ? -2.917 -12.181 2.845 1.00 91.25 168 LEU A N 1
ATOM 1203 C CA . LEU A 1 168 ? -3.337 -11.354 1.717 1.00 91.25 168 LEU A CA 1
ATOM 1204 C C . LEU A 1 168 ? -3.981 -12.270 0.673 1.00 91.25 168 LEU A C 1
ATOM 1206 O O . LEU A 1 168 ? -3.333 -13.174 0.146 1.00 91.25 168 LEU A O 1
ATOM 1210 N N . ALA A 1 169 ? -5.256 -12.045 0.374 1.00 92.44 169 ALA A N 1
ATOM 1211 C CA . ALA A 1 169 ? -5.981 -12.762 -0.667 1.00 92.44 169 ALA A CA 1
ATOM 1212 C C . ALA A 1 169 ? -6.362 -11.820 -1.814 1.00 92.44 169 ALA A C 1
ATOM 1214 O O . ALA A 1 169 ? -6.719 -10.663 -1.602 1.00 92.44 169 ALA A O 1
ATOM 1215 N N . ILE A 1 170 ? -6.284 -12.340 -3.038 1.00 94.94 170 ILE A N 1
ATOM 1216 C CA . ILE A 1 170 ? -6.497 -11.589 -4.277 1.00 94.94 170 ILE A CA 1
ATOM 1217 C C . ILE A 1 170 ? -7.743 -12.141 -4.965 1.00 94.94 170 ILE A C 1
ATOM 1219 O O . ILE A 1 170 ? -7.806 -13.332 -5.270 1.00 94.94 170 ILE A O 1
ATOM 1223 N N . GLY A 1 171 ? -8.739 -11.281 -5.175 1.00 95.12 171 GLY A N 1
ATOM 1224 C CA . GLY A 1 171 ? -10.007 -11.608 -5.827 1.00 95.12 171 GLY A CA 1
ATOM 1225 C C . GLY A 1 171 ? -10.892 -12.598 -5.073 1.00 95.12 171 GLY A C 1
ATOM 1226 O O . GLY A 1 171 ? -11.789 -13.190 -5.667 1.00 95.12 171 GLY A O 1
ATOM 1227 N N . ARG A 1 172 ? -10.636 -12.822 -3.780 1.00 93.62 172 ARG A N 1
ATOM 1228 C CA . ARG A 1 172 ? -11.417 -13.732 -2.935 1.00 93.62 172 ARG A CA 1
ATOM 1229 C C . ARG A 1 172 ? -11.274 -13.387 -1.459 1.00 93.62 172 ARG A C 1
ATOM 1231 O O . ARG A 1 172 ? -10.244 -12.859 -1.041 1.00 93.62 172 ARG A O 1
ATOM 1238 N N . HIS A 1 173 ? -12.272 -13.765 -0.670 1.00 94.25 173 HIS A N 1
ATOM 1239 C CA . HIS A 1 173 ? -12.141 -13.814 0.783 1.00 94.25 173 HIS A CA 1
ATOM 1240 C C . HIS A 1 173 ? -11.540 -15.166 1.205 1.00 94.25 173 HIS A C 1
ATOM 1242 O O . HIS A 1 173 ? -11.835 -16.176 0.561 1.00 94.25 173 HIS A O 1
ATOM 1248 N N . PRO A 1 174 ? -10.696 -15.225 2.253 1.00 92.25 174 PRO A N 1
ATOM 1249 C CA . PRO A 1 174 ? -10.230 -16.499 2.795 1.00 92.25 174 PRO A CA 1
ATOM 1250 C C . PRO A 1 174 ? -11.423 -17.301 3.352 1.00 92.25 174 PRO A C 1
ATOM 1252 O O . PRO A 1 174 ? -12.058 -16.821 4.293 1.00 92.25 174 PRO A O 1
ATOM 1255 N N . PRO A 1 175 ? -11.752 -18.488 2.808 1.00 92.31 175 PRO A N 1
ATOM 1256 C CA . PRO A 1 175 ? -12.991 -19.200 3.144 1.00 92.31 175 PRO A CA 1
ATOM 1257 C C . PRO A 1 175 ? -13.055 -19.633 4.614 1.00 92.31 175 PRO A C 1
ATOM 1259 O O . PRO A 1 175 ? -14.124 -19.590 5.214 1.00 92.31 175 PRO A O 1
ATOM 1262 N N . ASP A 1 176 ? -11.911 -19.953 5.222 1.00 93.25 176 ASP A N 1
ATOM 1263 C CA . ASP A 1 176 ? -11.838 -20.339 6.638 1.00 93.25 176 ASP A CA 1
ATOM 1264 C C . ASP A 1 176 ? -12.145 -19.171 7.593 1.00 93.25 176 ASP A C 1
ATOM 1266 O O . ASP A 1 176 ? -12.564 -19.383 8.728 1.00 93.25 176 ASP A O 1
ATOM 1270 N N . LEU A 1 177 ? -11.946 -17.927 7.140 1.00 93.44 177 LEU A N 1
ATOM 1271 C CA . LEU A 1 177 ? -12.248 -16.716 7.912 1.00 93.44 177 LEU A CA 1
ATOM 1272 C C . LEU A 1 177 ? -13.604 -16.114 7.541 1.00 93.44 177 LEU A C 1
ATOM 1274 O O . LEU A 1 177 ? -14.259 -15.495 8.378 1.00 93.44 177 LEU A O 1
ATOM 1278 N N . VAL A 1 178 ? -14.018 -16.282 6.287 1.00 95.25 178 VAL A N 1
ATOM 1279 C CA . VAL A 1 178 ? -15.259 -15.742 5.734 1.00 95.25 178 VAL A CA 1
ATOM 1280 C C . VAL A 1 178 ? -16.005 -16.863 5.002 1.00 95.25 178 VAL A C 1
ATOM 1282 O O . VAL A 1 178 ? -16.002 -16.909 3.770 1.00 95.25 178 VAL A O 1
ATOM 1285 N N . PRO A 1 179 ? -16.656 -17.775 5.746 1.00 95.19 179 PRO A N 1
ATOM 1286 C CA . PRO A 1 179 ? -17.368 -18.907 5.149 1.00 95.19 179 PRO A CA 1
ATOM 1287 C C . PRO A 1 179 ? -18.634 -18.481 4.396 1.00 95.19 179 PRO A C 1
ATOM 1289 O O . PRO A 1 179 ? -19.126 -19.213 3.543 1.00 95.19 179 PRO A O 1
ATOM 1292 N N . ASP A 1 180 ? -19.164 -17.296 4.703 1.00 95.62 180 ASP A N 1
ATOM 1293 C CA . ASP A 1 180 ? -20.362 -16.735 4.086 1.00 95.62 180 ASP A CA 1
ATOM 1294 C C . ASP A 1 180 ? -20.117 -15.266 3.695 1.00 95.62 180 ASP A C 1
ATOM 1296 O O . ASP A 1 180 ? -20.328 -14.359 4.511 1.00 95.62 180 ASP A O 1
ATOM 1300 N N . PRO A 1 181 ? -19.651 -15.009 2.456 1.00 93.25 181 PRO A N 1
ATOM 1301 C CA . PRO A 1 181 ? -19.380 -13.659 1.964 1.00 93.25 181 PRO A CA 1
ATOM 1302 C C . PRO A 1 181 ? -20.605 -12.739 1.932 1.00 93.25 181 PRO A C 1
ATOM 1304 O O . PRO A 1 181 ? -20.442 -11.522 1.940 1.00 93.25 181 PRO A O 1
ATOM 1307 N N . SER A 1 182 ? -21.831 -13.280 1.938 1.00 94.94 182 SER A N 1
ATOM 1308 C CA . SER A 1 182 ? -23.051 -12.457 1.926 1.00 94.94 182 SER A CA 1
ATOM 1309 C C . SER A 1 182 ? -23.233 -11.634 3.208 1.00 94.94 182 SER A C 1
ATOM 1311 O O . SER A 1 182 ? -23.961 -10.644 3.216 1.00 94.94 182 SER A O 1
ATOM 1313 N N . LYS A 1 183 ? -22.538 -12.012 4.289 1.00 95.25 183 LYS A N 1
ATOM 1314 C CA . LYS A 1 183 ? -22.553 -11.309 5.579 1.00 95.25 183 LYS A CA 1
ATOM 1315 C C . LYS A 1 183 ? -21.568 -10.147 5.654 1.00 95.25 183 LYS A C 1
ATOM 1317 O O . LYS A 1 183 ? -21.538 -9.448 6.669 1.00 95.25 183 LYS A O 1
ATOM 1322 N N . ILE A 1 184 ? -20.747 -9.939 4.626 1.00 94.69 184 ILE A N 1
ATOM 1323 C CA . ILE A 1 184 ? -19.807 -8.823 4.602 1.00 94.69 184 ILE A CA 1
ATOM 1324 C C . ILE A 1 184 ? -20.588 -7.520 4.484 1.00 94.69 184 ILE A C 1
ATOM 1326 O O . ILE A 1 184 ? -21.423 -7.337 3.601 1.00 94.69 184 ILE A O 1
ATOM 1330 N N . GLN A 1 185 ? -20.284 -6.593 5.384 1.00 94.38 185 GLN A N 1
ATOM 1331 C CA . GLN A 1 185 ? -20.803 -5.240 5.321 1.00 94.38 185 GLN A CA 1
ATOM 1332 C C . GLN A 1 185 ? -19.843 -4.369 4.521 1.00 94.38 185 GLN A C 1
ATOM 1334 O O . GLN A 1 185 ? -18.634 -4.381 4.753 1.00 94.38 185 GLN A O 1
ATOM 1339 N N . TYR A 1 186 ? -20.398 -3.586 3.604 1.00 94.00 186 TYR A N 1
ATOM 1340 C CA . TYR A 1 186 ? -19.637 -2.683 2.755 1.00 94.00 186 TYR A CA 1
ATOM 1341 C C . TYR A 1 186 ? -19.901 -1.234 3.151 1.00 94.00 186 TYR A C 1
ATOM 1343 O O . TYR A 1 186 ? -21.027 -0.848 3.471 1.00 94.00 186 TYR A O 1
ATOM 1351 N N . ALA A 1 187 ? -18.852 -0.421 3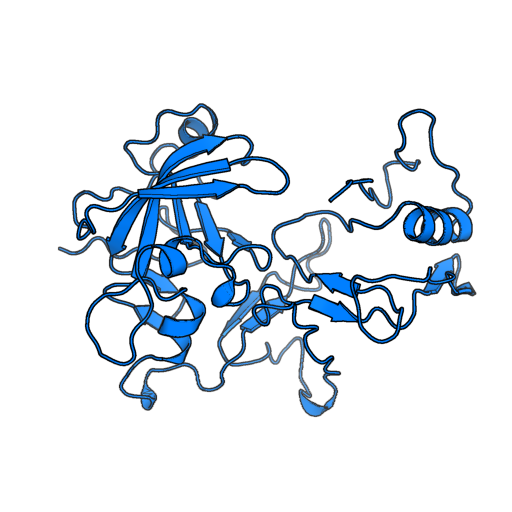.087 1.00 93.81 187 ALA A N 1
ATOM 1352 C CA . ALA A 1 187 ? -18.944 1.024 3.200 1.00 93.81 187 ALA A CA 1
ATOM 1353 C C . ALA A 1 187 ? -18.483 1.655 1.880 1.00 93.81 187 ALA A C 1
ATOM 1355 O O . ALA A 1 187 ? -17.493 1.194 1.306 1.00 93.81 187 ALA A O 1
ATOM 1356 N N . PRO A 1 188 ? -19.171 2.698 1.386 1.00 94.81 188 PRO A N 1
ATOM 1357 C CA . PRO A 1 188 ? -18.694 3.429 0.225 1.00 94.81 188 PRO A CA 1
ATOM 1358 C C . PRO A 1 188 ? -17.391 4.157 0.565 1.00 94.81 188 PRO A C 1
ATOM 1360 O O . PRO A 1 188 ? -17.238 4.694 1.668 1.00 94.81 188 PRO A O 1
ATOM 1363 N N . VAL A 1 189 ? -16.480 4.205 -0.408 1.00 95.50 189 VAL A N 1
ATOM 1364 C CA . VAL A 1 189 ? -15.265 5.013 -0.300 1.00 95.50 189 VAL A CA 1
ATOM 1365 C C . VAL A 1 189 ? -15.641 6.493 -0.349 1.00 95.50 189 VAL A C 1
ATOM 1367 O O . VAL A 1 189 ? -16.413 6.912 -1.209 1.00 95.50 189 VAL A O 1
ATOM 1370 N N . VAL A 1 190 ? -15.083 7.285 0.562 1.00 94.56 190 VAL A N 1
ATOM 1371 C CA . VAL A 1 190 ? -15.209 8.744 0.588 1.00 94.56 190 VAL A CA 1
ATOM 1372 C C . VAL A 1 190 ? -14.196 9.334 -0.400 1.00 94.56 190 VAL A C 1
ATOM 1374 O O . VAL A 1 190 ? -12.991 9.194 -0.180 1.00 94.56 190 VAL A O 1
ATOM 1377 N N . PRO A 1 191 ? -14.643 9.966 -1.499 1.00 93.31 191 PRO A N 1
ATOM 1378 C CA . PRO A 1 191 ? -13.741 10.602 -2.449 1.00 93.31 191 PRO A CA 1
ATOM 1379 C C . PRO A 1 191 ? -13.245 11.958 -1.929 1.00 93.31 191 PRO A C 1
ATOM 1381 O O . PRO A 1 191 ? -13.864 12.583 -1.068 1.00 93.31 191 PRO A O 1
ATOM 1384 N N . GLN A 1 192 ? -12.150 12.435 -2.513 1.00 88.12 192 GLN A N 1
ATOM 1385 C CA . GLN A 1 192 ? -11.678 13.815 -2.399 1.00 88.12 192 GLN A CA 1
ATOM 1386 C C . GLN A 1 192 ? -11.983 14.580 -3.697 1.00 88.12 192 GLN A C 1
ATOM 1388 O O . GLN A 1 192 ? -12.545 14.021 -4.639 1.00 88.12 192 GLN A O 1
ATOM 1393 N N . SER A 1 193 ? -11.613 15.861 -3.769 1.00 87.31 193 SER A N 1
ATOM 1394 C CA . SER A 1 193 ? -11.897 16.725 -4.930 1.00 87.31 193 SER A CA 1
ATOM 1395 C C . SER A 1 193 ? -11.356 16.178 -6.255 1.00 87.31 193 SER A C 1
ATOM 1397 O O . SER A 1 193 ? -11.984 16.353 -7.293 1.00 87.31 193 SER A O 1
ATOM 1399 N N . VAL A 1 194 ? -10.212 15.495 -6.214 1.00 90.06 194 VAL A N 1
ATOM 1400 C CA . VAL A 1 194 ? -9.549 14.894 -7.383 1.00 90.06 194 VAL A CA 1
ATOM 1401 C C . VAL A 1 194 ? -9.954 13.436 -7.626 1.00 90.06 194 VAL A C 1
ATOM 1403 O O . VAL A 1 194 ? -9.441 12.807 -8.545 1.00 90.06 194 VAL A O 1
ATOM 1406 N N . GLY A 1 195 ? -10.859 12.889 -6.809 1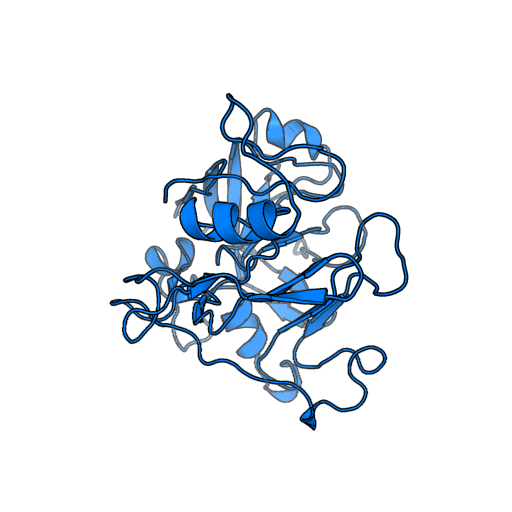.00 93.94 195 GLY A N 1
ATOM 1407 C CA . GLY A 1 195 ? -11.251 11.482 -6.807 1.00 93.94 195 GLY A CA 1
ATOM 1408 C C . GLY A 1 195 ? -10.823 10.751 -5.534 1.00 93.94 195 GLY A C 1
ATOM 1409 O O . GLY A 1 195 ? -10.455 11.354 -4.524 1.00 93.94 195 GLY A O 1
ATOM 1410 N N . SER A 1 196 ? -10.916 9.426 -5.552 1.00 95.44 196 SER A N 1
ATOM 1411 C CA . SER A 1 196 ? -10.612 8.595 -4.388 1.00 95.44 196 SER A CA 1
ATOM 1412 C C . SER A 1 196 ? -9.114 8.294 -4.314 1.00 95.44 196 SER A C 1
ATOM 1414 O O . SER A 1 196 ? -8.582 7.581 -5.160 1.00 95.44 196 SER A O 1
ATOM 1416 N N . LEU A 1 197 ? -8.445 8.836 -3.293 1.00 95.06 197 LEU A N 1
ATOM 1417 C CA . LEU A 1 197 ? -7.005 8.648 -3.061 1.00 95.06 197 LEU A CA 1
ATOM 1418 C C . LEU A 1 197 ? -6.706 7.465 -2.129 1.00 95.06 197 LEU A C 1
ATOM 1420 O O . LEU A 1 197 ? -5.749 6.722 -2.324 1.00 95.06 197 LEU A O 1
ATOM 1424 N N . PHE A 1 198 ? -7.557 7.250 -1.130 1.00 95.56 198 PHE A N 1
ATOM 1425 C CA . PHE A 1 198 ? -7.349 6.246 -0.089 1.00 95.56 198 PHE A CA 1
ATOM 1426 C C . PHE A 1 198 ? -8.569 5.343 0.055 1.00 95.56 198 PHE A C 1
ATOM 1428 O O . PHE A 1 198 ? -9.679 5.706 -0.344 1.00 95.56 198 PHE A O 1
ATOM 1435 N N . TRP A 1 199 ? -8.385 4.205 0.725 1.00 95.88 199 TRP A N 1
ATOM 1436 C CA . TRP A 1 199 ? -9.481 3.408 1.278 1.00 95.88 199 TRP A CA 1
ATOM 1437 C C . TRP A 1 199 ? -10.096 4.133 2.477 1.00 95.88 199 TRP A C 1
ATOM 1439 O O . TRP A 1 199 ? -9.896 3.763 3.631 1.00 95.88 199 TRP A O 1
ATOM 1449 N N . GLN A 1 200 ? -10.786 5.235 2.197 1.00 95.19 200 GLN A N 1
ATOM 1450 C CA . GLN A 1 200 ? -11.365 6.126 3.191 1.00 95.19 200 GLN A CA 1
ATOM 1451 C C . GLN A 1 200 ? -12.860 5.853 3.330 1.00 95.19 200 GLN A C 1
ATOM 1453 O O . GLN A 1 200 ? -13.558 5.780 2.327 1.00 95.19 200 GLN A O 1
ATOM 1458 N N . ALA A 1 201 ? -13.375 5.739 4.550 1.00 95.06 201 ALA A N 1
ATOM 1459 C CA . ALA A 1 201 ? -14.793 5.500 4.812 1.00 95.06 201 ALA A CA 1
ATOM 1460 C C . ALA A 1 201 ? -15.314 6.395 5.943 1.00 95.06 201 ALA A C 1
ATOM 1462 O O . ALA A 1 201 ? -14.567 6.788 6.839 1.00 95.06 201 ALA A O 1
ATOM 1463 N N . ASN A 1 202 ? -16.612 6.706 5.919 1.00 95.31 202 ASN A N 1
ATOM 1464 C CA . ASN A 1 202 ? -17.263 7.446 7.003 1.00 95.31 202 ASN A CA 1
ATOM 1465 C C . ASN A 1 202 ? -17.296 6.618 8.295 1.00 95.31 202 ASN A C 1
ATOM 1467 O O . ASN A 1 202 ? -17.720 5.461 8.290 1.00 95.31 202 ASN A O 1
ATOM 1471 N N . VAL A 1 203 ? -16.925 7.240 9.414 1.00 94.06 203 VAL A N 1
ATOM 1472 C CA . VAL A 1 203 ? -17.077 6.662 10.752 1.00 94.06 203 VAL A CA 1
ATOM 1473 C C . VAL A 1 203 ? -18.473 7.009 11.256 1.00 94.06 203 VAL A C 1
ATOM 1475 O O . VAL A 1 203 ? -18.782 8.173 11.490 1.00 94.06 203 VAL A O 1
ATOM 1478 N N . ARG A 1 204 ? -19.333 5.994 11.401 1.00 92.25 204 ARG A N 1
ATOM 1479 C CA . ARG A 1 204 ? -20.739 6.179 11.809 1.00 92.25 204 ARG A CA 1
ATOM 1480 C C . ARG A 1 204 ? -20.937 6.194 13.319 1.00 92.25 204 ARG A C 1
ATOM 1482 O O . ARG A 1 204 ? -21.799 6.907 13.817 1.00 92.25 204 ARG A O 1
ATOM 1489 N N . ALA A 1 205 ? -20.168 5.382 14.032 1.00 94.06 205 ALA A N 1
ATOM 1490 C CA . ALA A 1 205 ? -20.209 5.285 15.480 1.00 94.06 205 ALA A CA 1
ATOM 1491 C C . ALA A 1 205 ? -18.884 4.723 15.991 1.00 94.06 205 ALA A C 1
ATOM 1493 O O . ALA A 1 205 ? -18.226 3.939 15.306 1.00 94.06 205 ALA A O 1
ATOM 1494 N N . ILE A 1 206 ? -18.529 5.098 17.216 1.00 94.31 206 ILE A N 1
ATOM 1495 C CA . ILE A 1 206 ? -17.493 4.439 18.004 1.00 94.31 206 ILE A CA 1
ATOM 1496 C C . ILE A 1 206 ? -18.144 4.057 19.334 1.00 94.31 206 ILE A C 1
ATOM 1498 O O . ILE A 1 206 ? -18.828 4.868 19.958 1.00 94.31 206 ILE A O 1
ATOM 1502 N N . THR A 1 207 ? -17.962 2.813 19.762 1.00 95.25 207 THR A N 1
ATOM 1503 C CA . THR A 1 207 ? -18.471 2.318 21.045 1.00 95.25 207 THR A CA 1
ATOM 1504 C C . THR A 1 207 ? -17.356 1.576 21.751 1.00 95.25 207 THR A C 1
ATOM 1506 O O . THR A 1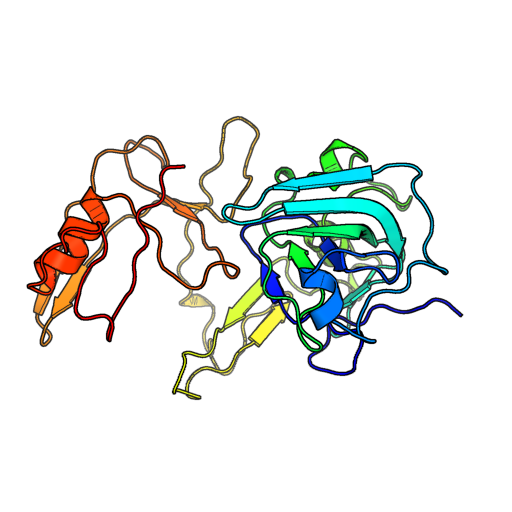 207 ? -16.776 0.641 21.201 1.00 95.25 207 THR A O 1
ATOM 1509 N N . VAL A 1 208 ? -17.052 2.006 22.968 1.00 93.50 208 VAL A N 1
ATOM 1510 C CA . VAL A 1 208 ? -16.074 1.359 23.837 1.00 93.50 208 VAL A CA 1
ATOM 1511 C C . VAL A 1 208 ? -16.808 0.383 24.737 1.00 93.50 208 VAL A C 1
ATOM 1513 O O . VAL A 1 208 ? -17.805 0.747 25.344 1.00 93.50 208 VAL A O 1
ATOM 1516 N N . TYR A 1 209 ? -16.314 -0.847 24.841 1.00 91.94 209 TYR A N 1
ATOM 1517 C CA . TYR A 1 209 ? -16.845 -1.833 25.778 1.00 91.94 209 TYR A CA 1
ATOM 1518 C C . TYR A 1 209 ? -15.866 -2.003 26.939 1.00 91.94 209 TYR A C 1
ATOM 1520 O O . TYR A 1 209 ? -14.780 -2.550 26.752 1.00 91.94 209 TYR A O 1
ATOM 1528 N N . ALA A 1 210 ? -16.248 -1.550 28.133 1.00 88.75 210 ALA A N 1
ATOM 1529 C CA . ALA A 1 210 ? -15.471 -1.713 29.361 1.00 88.75 210 ALA A CA 1
ATOM 1530 C C . ALA A 1 210 ? -16.238 -2.631 30.320 1.00 88.75 210 ALA A C 1
ATOM 1532 O O . ALA A 1 210 ? -17.385 -2.353 30.657 1.00 88.75 210 ALA A O 1
ATOM 1533 N N . ASN A 1 211 ? -15.637 -3.756 30.727 1.00 87.44 211 ASN A N 1
ATOM 1534 C CA . ASN A 1 211 ? -16.292 -4.774 31.568 1.00 87.44 211 ASN A CA 1
ATOM 1535 C C . ASN A 1 211 ? -17.662 -5.234 31.021 1.00 87.44 211 ASN A C 1
ATOM 1537 O O . ASN A 1 211 ? -18.614 -5.439 31.769 1.00 87.44 211 ASN A O 1
ATOM 1541 N N . GLY A 1 212 ? -17.774 -5.351 29.693 1.00 88.75 212 GLY A N 1
ATOM 1542 C CA . GLY A 1 212 ? -19.010 -5.733 29.003 1.00 88.75 212 GLY A CA 1
ATOM 1543 C C . GLY A 1 212 ? -20.051 -4.616 28.855 1.00 88.75 212 GLY A C 1
ATOM 1544 O O . GLY A 1 212 ? -21.061 -4.840 28.197 1.00 88.75 212 GLY A O 1
ATOM 1545 N N . GLN A 1 213 ? -19.814 -3.421 29.406 1.00 91.25 213 GLN A N 1
ATOM 1546 C CA . GLN A 1 213 ? -20.731 -2.285 29.286 1.00 91.25 213 GLN A CA 1
ATOM 1547 C C . GLN A 1 213 ? -20.388 -1.410 28.072 1.00 91.25 213 GLN A C 1
ATOM 1549 O O . GLN A 1 213 ? -19.230 -0.998 27.946 1.00 91.25 213 GLN A O 1
ATOM 1554 N N . PRO A 1 214 ? -21.359 -1.122 27.182 1.00 95.44 214 PRO A N 1
ATOM 1555 C CA . PRO A 1 214 ? -21.151 -0.248 26.036 1.00 95.44 214 PRO A CA 1
ATOM 1556 C C . PRO A 1 214 ? -21.195 1.230 26.437 1.00 95.44 214 PRO A C 1
ATOM 1558 O O . PRO A 1 214 ? -22.184 1.714 26.983 1.00 95.44 214 PRO A O 1
ATOM 1561 N N . THR A 1 215 ? -20.164 1.970 26.050 1.00 94.75 215 THR A N 1
ATOM 1562 C CA . THR A 1 215 ? -20.063 3.423 26.193 1.00 94.75 215 THR A CA 1
ATOM 1563 C C . THR A 1 215 ? -19.898 4.046 24.805 1.00 94.75 215 THR A C 1
ATOM 1565 O O . THR A 1 215 ? -18.828 3.927 24.195 1.00 94.75 215 THR A O 1
ATOM 1568 N N . PRO A 1 216 ? -20.944 4.685 24.253 1.00 95.25 216 PRO A N 1
ATOM 1569 C CA . PRO A 1 216 ? -20.841 5.416 22.996 1.00 95.25 216 PRO A CA 1
ATOM 1570 C C . PRO A 1 216 ? -19.854 6.582 23.104 1.00 95.25 216 PRO A C 1
ATOM 1572 O O . PRO A 1 216 ? -19.880 7.344 24.069 1.00 95.25 216 PRO A O 1
ATOM 1575 N N . VAL A 1 217 ? -19.010 6.746 22.089 1.00 93.94 217 VAL A N 1
ATOM 1576 C CA . VAL A 1 217 ? -18.087 7.876 21.965 1.00 93.94 217 VAL A CA 1
ATOM 1577 C C . VAL A 1 217 ? -18.719 8.932 21.054 1.00 93.94 217 VAL A C 1
ATOM 1579 O O . VAL A 1 217 ? -19.007 8.623 19.893 1.00 93.94 217 VAL A O 1
ATOM 1582 N N . PRO A 1 218 ? -18.929 10.173 21.536 1.00 91.62 218 PRO A N 1
ATOM 1583 C CA . PRO A 1 218 ? -19.429 11.256 20.699 1.00 91.62 218 PRO A CA 1
ATOM 1584 C C . PRO A 1 218 ? -18.489 11.528 19.522 1.00 91.62 218 PR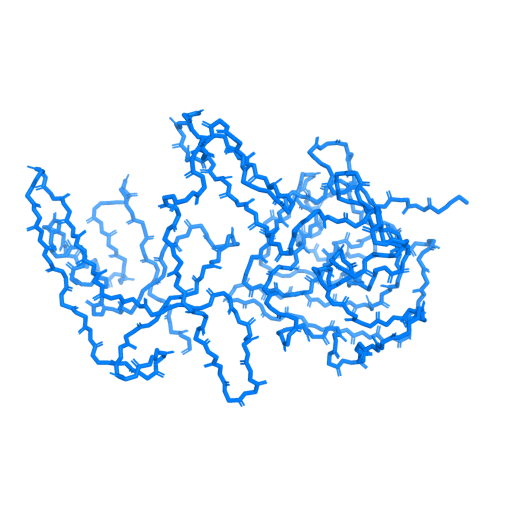O A C 1
ATOM 1586 O O . PRO A 1 218 ? -17.285 11.723 19.702 1.00 91.62 218 PRO A O 1
ATOM 1589 N N . LEU A 1 219 ? -19.044 11.557 18.312 1.00 92.50 219 LEU A N 1
ATOM 1590 C CA . LEU A 1 219 ? -18.289 11.886 17.109 1.00 92.50 219 LEU A CA 1
ATOM 1591 C C . LEU A 1 219 ? -18.298 13.405 16.884 1.00 92.50 219 LEU A C 1
ATOM 1593 O O . LEU A 1 219 ? -19.374 14.005 16.879 1.00 92.50 219 LEU A O 1
ATOM 1597 N N . PRO A 1 220 ? -17.131 14.048 16.693 1.00 89.81 220 PRO A N 1
ATOM 1598 C CA . PRO A 1 220 ? -17.077 15.474 16.406 1.00 89.81 220 PRO A CA 1
ATOM 1599 C C . PRO A 1 220 ? -17.556 15.760 14.980 1.00 89.81 220 PRO A C 1
ATOM 1601 O O . PRO A 1 220 ? -17.375 14.937 14.079 1.00 89.81 220 PRO A O 1
ATOM 1604 N N . ALA A 1 221 ? -18.081 16.966 14.756 1.00 91.56 221 ALA A N 1
ATOM 1605 C CA . ALA A 1 221 ? -18.270 17.475 13.402 1.00 91.56 221 ALA A CA 1
ATOM 1606 C C . ALA A 1 221 ? -16.921 17.500 12.659 1.00 91.56 221 ALA A C 1
ATOM 1608 O O . ALA A 1 221 ? -15.888 17.860 13.230 1.00 91.56 221 ALA A O 1
ATOM 1609 N N . SER A 1 222 ? -16.919 17.102 11.390 1.00 89.31 222 SER A N 1
ATOM 1610 C CA . SER A 1 222 ? -15.703 16.959 10.593 1.00 89.31 222 SER A CA 1
ATOM 1611 C C . SER A 1 222 ? -15.947 17.266 9.121 1.00 89.31 222 SER A C 1
ATOM 1613 O O . SER A 1 222 ? -17.022 17.022 8.583 1.00 89.31 222 SER A O 1
ATOM 1615 N N . THR A 1 223 ? -14.910 17.758 8.453 1.00 86.75 223 THR A N 1
ATOM 1616 C CA . THR A 1 223 ? -14.869 17.967 6.999 1.00 86.75 223 THR A CA 1
ATOM 1617 C C . THR A 1 223 ? -14.176 16.824 6.259 1.00 86.75 223 THR A C 1
ATOM 1619 O O . THR A 1 223 ? -14.042 16.873 5.042 1.00 86.75 223 THR A O 1
ATOM 1622 N N . THR A 1 224 ? -13.700 15.805 6.983 1.00 84.94 224 THR A N 1
ATOM 1623 C CA . THR A 1 224 ? -12.954 14.691 6.381 1.00 84.94 224 THR A CA 1
ATOM 1624 C C . THR A 1 224 ? -13.872 13.674 5.712 1.00 84.94 224 THR A C 1
ATOM 1626 O O . THR A 1 224 ? -13.483 13.070 4.720 1.00 84.94 224 THR A O 1
ATOM 1629 N N . GLY A 1 225 ? -15.070 13.460 6.258 1.00 85.75 225 GLY A N 1
ATOM 1630 C CA . GLY A 1 225 ? -16.084 12.572 5.705 1.00 85.75 225 GLY A CA 1
ATOM 1631 C C . GLY A 1 225 ? -17.199 13.320 4.977 1.00 85.75 225 GLY A C 1
ATOM 1632 O O . GLY A 1 225 ? -17.074 14.478 4.586 1.00 85.75 225 GLY A O 1
ATOM 1633 N N . SER A 1 226 ? -18.324 12.640 4.798 1.00 86.12 226 SER A N 1
ATOM 1634 C CA . SER A 1 226 ? -19.525 13.179 4.159 1.00 86.12 226 SER A CA 1
ATOM 1635 C C . SER A 1 226 ? -20.493 13.748 5.196 1.00 86.12 226 SER A C 1
ATOM 1637 O O . SER A 1 226 ? -20.594 13.235 6.310 1.00 86.12 226 SER A O 1
ATOM 1639 N N . ALA A 1 227 ? -21.249 14.783 4.816 1.00 86.31 227 ALA A N 1
ATOM 1640 C CA . ALA A 1 227 ? -22.328 15.352 5.633 1.00 86.31 227 ALA A CA 1
ATOM 1641 C C . ALA A 1 227 ? -21.907 15.710 7.077 1.00 86.31 227 ALA A C 1
ATOM 1643 O O . ALA A 1 227 ? -22.632 15.441 8.030 1.00 86.31 227 ALA A O 1
ATOM 1644 N N . GLY A 1 228 ? -20.708 16.276 7.249 1.00 87.75 228 GLY A N 1
ATOM 1645 C CA . GLY A 1 228 ? -20.198 16.680 8.563 1.00 87.75 228 GLY A CA 1
ATOM 1646 C C . GLY A 1 228 ? -19.679 15.531 9.437 1.00 87.75 228 GLY A C 1
ATOM 1647 O O . GLY A 1 228 ? -19.315 15.772 10.586 1.00 87.75 228 GLY A O 1
ATOM 1648 N N . SER A 1 229 ? -19.646 14.294 8.927 1.00 90.06 229 SER A N 1
ATOM 1649 C CA . SER A 1 229 ? -19.177 13.121 9.674 1.00 90.06 229 SER A CA 1
ATOM 1650 C C . SER A 1 229 ? -17.652 12.980 9.610 1.00 90.06 229 SER A C 1
ATOM 1652 O O . SER A 1 229 ? -17.045 13.315 8.587 1.00 90.06 229 SER A O 1
ATOM 1654 N N . PRO A 1 230 ? -16.998 12.451 10.660 1.00 94.38 230 PRO A N 1
ATOM 1655 C CA . PRO A 1 230 ? -15.603 12.045 10.567 1.00 94.38 230 PRO A CA 1
ATOM 1656 C C . PRO A 1 230 ? -15.448 10.837 9.638 1.00 94.38 230 PRO A C 1
ATOM 1658 O O . PRO A 1 230 ? -16.371 10.049 9.427 1.00 94.38 230 PRO A O 1
ATOM 1661 N N . SER A 1 231 ? -14.246 10.670 9.101 1.00 94.50 231 SER A N 1
ATOM 1662 C CA . SER A 1 231 ? -13.867 9.514 8.290 1.00 94.50 231 SER A CA 1
ATOM 1663 C C . SER A 1 231 ? -12.574 8.887 8.803 1.00 94.50 231 SER A C 1
ATOM 1665 O O . SER A 1 231 ? -11.842 9.498 9.581 1.00 94.50 231 SER A O 1
ATOM 1667 N N . ALA A 1 232 ? -12.305 7.662 8.367 1.00 93.75 232 ALA A N 1
ATOM 1668 C CA . ALA A 1 232 ? -11.082 6.932 8.655 1.00 93.75 232 ALA A CA 1
ATOM 1669 C C . ALA A 1 232 ? -10.500 6.367 7.359 1.00 93.75 232 ALA A C 1
ATOM 1671 O O . ALA A 1 232 ? -11.246 5.992 6.456 1.00 93.75 232 ALA A O 1
ATOM 1672 N N . ILE A 1 233 ? -9.172 6.298 7.289 1.00 93.19 233 ILE A N 1
ATOM 1673 C CA . ILE A 1 233 ? -8.449 5.582 6.236 1.00 93.19 233 ILE A CA 1
ATOM 1674 C C . ILE A 1 233 ? -8.098 4.201 6.779 1.00 93.19 233 ILE A C 1
ATOM 1676 O O . ILE A 1 233 ? -7.591 4.087 7.895 1.00 93.19 233 ILE A O 1
ATOM 1680 N N . LEU A 1 234 ? -8.373 3.162 5.997 1.00 92.88 234 LEU A N 1
ATOM 1681 C CA . LEU A 1 234 ? -7.911 1.813 6.283 1.00 92.88 234 LEU A CA 1
ATOM 1682 C C . LEU A 1 234 ? -6.463 1.698 5.805 1.00 92.88 234 LEU A C 1
ATOM 1684 O O . LEU A 1 234 ? -6.213 1.609 4.603 1.00 92.88 234 LEU A O 1
ATOM 1688 N N . ASP A 1 235 ? -5.525 1.723 6.749 1.00 91.12 235 ASP A N 1
ATOM 1689 C CA . ASP A 1 235 ? -4.086 1.713 6.483 1.00 91.12 235 ASP A CA 1
ATOM 1690 C C . ASP A 1 235 ? -3.400 0.527 7.172 1.00 91.12 235 ASP A C 1
ATOM 1692 O O . ASP A 1 235 ? -3.244 0.503 8.392 1.00 91.12 235 ASP A O 1
ATOM 1696 N N . THR A 1 236 ? -2.996 -0.470 6.388 1.00 90.31 236 THR A N 1
ATOM 1697 C CA . THR A 1 236 ? -2.242 -1.638 6.863 1.00 90.31 236 THR A CA 1
ATOM 1698 C C . THR A 1 236 ? -0.778 -1.327 7.184 1.00 90.31 236 THR A C 1
ATOM 1700 O O . THR A 1 236 ? -0.113 -2.167 7.786 1.00 90.31 236 THR A O 1
ATOM 1703 N N . GLY A 1 237 ? -0.267 -0.156 6.789 1.00 83.69 237 GLY A N 1
ATOM 1704 C CA . GLY A 1 237 ? 1.115 0.264 7.027 1.00 83.69 237 GLY A CA 1
ATOM 1705 C C . GLY A 1 237 ? 1.346 0.972 8.359 1.00 83.69 237 GLY A C 1
ATOM 1706 O O . GLY A 1 237 ? 2.493 1.180 8.744 1.00 83.69 237 GLY A O 1
ATOM 1707 N N . ILE A 1 238 ? 0.282 1.314 9.093 1.00 80.56 238 ILE A N 1
ATOM 1708 C CA . ILE A 1 238 ? 0.388 2.004 10.382 1.00 80.56 238 ILE A CA 1
ATOM 1709 C C . ILE A 1 238 ? 0.011 1.044 11.520 1.00 80.56 238 ILE A C 1
ATOM 1711 O O . ILE A 1 238 ? -1.102 0.520 11.547 1.00 80.56 238 ILE A O 1
ATOM 1715 N N . PRO A 1 239 ? 0.895 0.828 12.514 1.00 77.06 239 PRO A N 1
ATOM 1716 C CA . PRO A 1 239 ? 0.653 -0.148 13.580 1.00 77.06 239 PRO A CA 1
ATOM 1717 C C . PRO A 1 239 ? -0.372 0.314 14.627 1.00 77.06 239 PRO A C 1
ATOM 1719 O O . PRO A 1 239 ? -0.797 -0.482 15.464 1.00 77.06 239 PRO A O 1
ATOM 1722 N N . LEU A 1 240 ? -0.739 1.599 14.628 1.00 81.69 240 LEU A N 1
ATOM 1723 C CA . LEU A 1 240 ? -1.586 2.228 15.639 1.00 81.69 240 LEU A CA 1
ATOM 1724 C C . LEU A 1 240 ? -2.830 2.862 15.017 1.00 81.69 240 LEU A C 1
ATOM 1726 O O . LEU A 1 240 ? -2.793 3.400 13.914 1.00 81.69 240 LEU A O 1
ATOM 1730 N N . ILE A 1 241 ? -3.924 2.893 15.778 1.00 83.31 241 ILE A N 1
ATOM 1731 C CA . ILE A 1 241 ? -5.088 3.699 15.408 1.00 83.31 241 ILE A CA 1
ATOM 1732 C C . ILE A 1 241 ? -4.763 5.159 15.720 1.00 83.31 241 ILE A C 1
ATOM 1734 O O . ILE A 1 241 ? -4.603 5.538 16.881 1.00 83.31 241 ILE A O 1
ATOM 1738 N N . LEU A 1 242 ? -4.673 5.975 14.675 1.00 83.19 242 LEU A N 1
ATOM 1739 C CA . LEU A 1 242 ? -4.511 7.420 14.788 1.00 83.19 242 LEU A CA 1
ATOM 1740 C C . LEU A 1 242 ? -5.886 8.084 14.751 1.00 83.19 242 LEU A C 1
ATOM 1742 O O . LEU A 1 242 ? -6.706 7.785 13.883 1.00 83.19 242 LEU A O 1
ATOM 1746 N N . ALA A 1 243 ? -6.145 8.986 15.692 1.00 86.00 243 ALA A N 1
ATOM 1747 C CA . ALA A 1 243 ? -7.431 9.661 15.817 1.00 86.00 243 ALA A CA 1
ATOM 1748 C C . ALA A 1 243 ? -7.244 11.132 16.194 1.00 86.00 243 ALA A C 1
ATOM 1750 O O . ALA A 1 243 ? -6.211 11.524 16.740 1.00 86.00 243 ALA A O 1
ATOM 1751 N N . SER A 1 244 ? -8.268 11.950 15.931 1.00 86.06 244 SER A N 1
ATOM 1752 C CA . SER A 1 244 ? -8.292 13.316 16.453 1.00 86.06 244 SER A CA 1
ATOM 1753 C C . SER A 1 244 ? -8.271 13.298 17.987 1.00 86.06 244 SER A C 1
ATOM 1755 O O . SER A 1 244 ? -8.793 12.352 18.591 1.00 86.06 244 SER A O 1
AT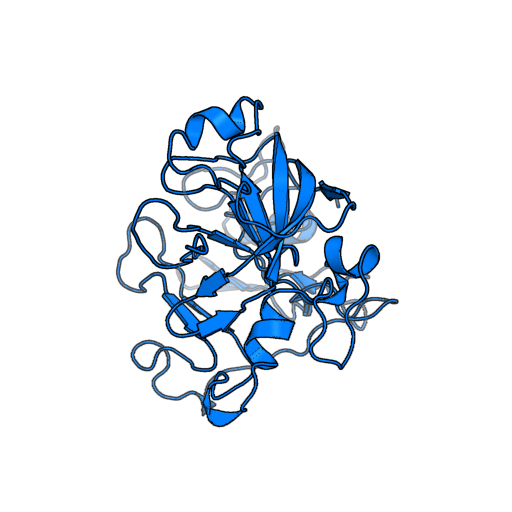OM 1757 N N . PRO A 1 245 ? -7.734 14.347 18.640 1.00 83.25 245 PRO A N 1
ATOM 1758 C CA . PRO A 1 245 ? -7.729 14.435 20.096 1.00 83.25 245 PRO A CA 1
ATOM 1759 C C . PRO A 1 245 ? -9.107 14.182 20.712 1.00 83.25 245 PRO A C 1
ATOM 1761 O O . PRO A 1 245 ? -9.214 13.428 21.665 1.00 83.25 245 PRO A O 1
ATOM 1764 N N . GLN A 1 246 ? -10.175 14.735 20.132 1.00 85.75 246 GLN A N 1
ATOM 1765 C CA . GLN A 1 246 ? -11.549 14.583 20.618 1.00 85.75 246 GLN A CA 1
ATOM 1766 C C . GLN A 1 246 ? -12.019 13.124 20.604 1.00 85.75 246 GLN A C 1
ATOM 1768 O O . GLN A 1 246 ? -12.602 12.660 21.582 1.00 85.75 246 GLN A O 1
ATOM 1773 N N . ILE A 1 247 ? -11.739 12.389 19.524 1.00 89.81 247 ILE A N 1
ATOM 1774 C CA . ILE A 1 247 ? -12.085 10.966 19.435 1.00 89.81 247 ILE A CA 1
ATOM 1775 C C . ILE A 1 247 ? -11.236 10.157 20.421 1.00 89.81 247 ILE A C 1
ATOM 1777 O O . ILE A 1 247 ? -11.773 9.301 21.122 1.00 89.81 247 ILE A O 1
ATOM 1781 N N . ALA A 1 248 ? -9.938 10.454 20.533 1.00 87.44 248 ALA A N 1
ATOM 1782 C CA . ALA A 1 248 ? -9.067 9.804 21.509 1.00 87.44 248 ALA A CA 1
ATOM 1783 C C . ALA A 1 248 ? -9.549 10.056 22.953 1.00 87.44 248 ALA A C 1
ATOM 1785 O O . ALA A 1 248 ? -9.674 9.102 23.717 1.00 87.44 248 ALA A O 1
ATOM 1786 N N . TYR A 1 249 ? -9.912 11.297 23.305 1.00 85.44 249 TYR A N 1
ATOM 1787 C CA . TYR A 1 249 ? -10.495 11.646 24.608 1.00 85.44 249 TYR A CA 1
ATOM 1788 C C . TYR A 1 249 ? -11.751 10.833 24.903 1.00 85.44 249 TYR A C 1
ATOM 1790 O O . TYR A 1 249 ? -11.874 10.284 25.994 1.00 85.44 249 TYR A O 1
ATOM 1798 N N . GLY A 1 250 ? -12.651 10.700 23.928 1.00 88.81 250 GLY A N 1
ATOM 1799 C CA . GLY A 1 250 ? -13.845 9.880 24.089 1.00 88.81 250 GLY A CA 1
ATOM 1800 C C . GLY A 1 250 ? -13.531 8.398 24.308 1.00 88.81 250 GLY A C 1
ATOM 1801 O O . GLY A 1 250 ? -14.102 7.784 25.206 1.00 88.81 250 GLY A O 1
ATOM 1802 N N . ILE A 1 251 ? -12.595 7.827 23.538 1.00 90.19 251 ILE A N 1
ATOM 1803 C CA . ILE A 1 251 ? -12.218 6.409 23.653 1.00 90.19 251 ILE A CA 1
ATOM 1804 C C . ILE A 1 251 ? -11.565 6.115 25.006 1.00 90.19 251 ILE A C 1
ATOM 1806 O O . ILE A 1 251 ? -12.004 5.225 25.731 1.00 90.19 251 ILE A O 1
ATOM 1810 N N . TYR A 1 252 ? -10.509 6.845 25.354 1.00 86.94 252 TYR A N 1
ATOM 1811 C CA . TYR A 1 252 ? -9.752 6.570 26.571 1.00 86.94 252 TYR A CA 1
ATOM 1812 C C . TYR A 1 252 ? -10.482 7.030 27.833 1.00 86.94 252 TYR A C 1
ATOM 1814 O O . TYR A 1 252 ? -10.402 6.349 28.854 1.00 86.94 252 TYR A O 1
ATOM 1822 N N . GLY A 1 253 ? -11.252 8.119 27.756 1.00 86.44 253 GLY A N 1
ATOM 1823 C CA . GLY A 1 253 ? -12.125 8.550 28.845 1.00 86.44 253 GLY A CA 1
ATOM 1824 C C . GLY A 1 253 ? -13.186 7.499 29.177 1.00 86.44 253 GLY A C 1
ATOM 1825 O O . GLY A 1 253 ? -13.409 7.207 30.349 1.00 86.44 253 GLY A O 1
ATOM 1826 N N . ALA A 1 254 ? -13.765 6.840 28.166 1.00 87.88 254 ALA A N 1
ATOM 1827 C CA . ALA A 1 254 ? -14.691 5.721 28.370 1.00 87.88 254 ALA A CA 1
ATOM 1828 C C . ALA A 1 254 ? -14.038 4.485 29.023 1.00 87.88 254 ALA A C 1
ATOM 1830 O O . ALA A 1 254 ? -14.739 3.660 29.607 1.00 87.88 254 ALA A O 1
ATOM 1831 N N . LEU A 1 255 ? -12.709 4.361 28.949 1.00 86.25 255 LEU A N 1
ATOM 1832 C CA . LEU A 1 255 ? -11.922 3.332 29.636 1.00 86.25 255 LEU A CA 1
ATOM 1833 C C . LEU A 1 255 ? -11.436 3.772 31.031 1.00 86.25 255 LEU A C 1
ATOM 1835 O O . LEU A 1 255 ? -10.749 3.004 31.702 1.00 86.25 255 LEU A O 1
ATOM 1839 N N . GLY A 1 256 ? -11.774 4.987 31.476 1.00 84.12 256 GLY A N 1
ATOM 1840 C CA . GLY A 1 256 ? -11.333 5.539 32.760 1.00 84.12 256 GLY A CA 1
ATOM 1841 C C . GLY A 1 256 ? -9.886 6.040 32.769 1.00 84.12 256 GLY A C 1
ATOM 1842 O O . GLY A 1 256 ? -9.311 6.226 33.840 1.00 84.12 256 GLY A O 1
ATOM 1843 N N . TYR A 1 257 ? -9.284 6.253 31.597 1.00 82.06 257 TYR A N 1
ATOM 1844 C CA . TYR A 1 257 ? -7.948 6.830 31.475 1.00 82.06 257 TYR A CA 1
ATOM 1845 C C . TYR A 1 257 ? -8.012 8.344 31.266 1.00 82.06 257 TYR A C 1
ATOM 1847 O O . TYR A 1 257 ? -9.021 8.882 30.812 1.00 82.06 257 TYR A O 1
ATOM 1855 N N . SER A 1 258 ? -6.895 9.012 31.561 1.00 69.31 258 SER A N 1
ATOM 1856 C CA . SER A 1 258 ? -6.656 10.441 31.322 1.00 69.31 258 SER A CA 1
ATOM 1857 C C . SER A 1 258 ? -5.364 10.615 30.514 1.00 69.31 258 SER A C 1
ATOM 1859 O O . SER A 1 258 ? -4.463 9.775 30.632 1.00 69.31 258 SER A O 1
ATOM 1861 N N . PRO A 1 259 ? -5.243 11.674 29.692 1.00 66.25 259 PRO A N 1
ATOM 1862 C CA . PRO A 1 259 ? -4.016 11.934 28.948 1.00 66.25 259 PRO A CA 1
ATOM 1863 C C . PRO A 1 259 ? -2.861 12.198 29.923 1.00 66.25 259 PRO A C 1
ATOM 1865 O O . PRO A 1 259 ? -3.030 12.879 30.937 1.00 66.25 259 PRO A O 1
ATOM 1868 N N . ALA A 1 260 ? -1.679 11.664 29.626 1.00 62.44 260 ALA A N 1
ATOM 1869 C CA . ALA A 1 260 ? -0.456 12.028 30.326 1.00 62.44 260 ALA A CA 1
ATOM 1870 C C . ALA A 1 260 ? 0.064 13.387 29.822 1.00 62.44 260 ALA A C 1
ATOM 1872 O O . ALA A 1 260 ? -0.315 13.869 28.754 1.00 62.44 260 ALA A O 1
ATOM 1873 N N . ALA A 1 261 ? 0.955 14.012 30.596 1.00 64.38 261 ALA A N 1
ATOM 1874 C CA . ALA A 1 261 ? 1.505 15.337 30.293 1.00 64.38 261 ALA A CA 1
ATOM 1875 C C . ALA A 1 261 ? 2.285 15.415 28.960 1.00 64.38 261 ALA A C 1
ATOM 1877 O O . ALA A 1 261 ? 2.510 16.508 28.452 1.00 64.38 261 ALA A O 1
ATOM 1878 N N . ASP A 1 262 ? 2.685 14.274 28.389 1.00 64.50 262 ASP A N 1
ATOM 1879 C CA . ASP A 1 262 ? 3.386 14.148 27.103 1.00 64.50 262 ASP A CA 1
ATOM 1880 C C . ASP A 1 262 ? 2.437 14.002 25.894 1.00 64.50 262 ASP A C 1
ATOM 1882 O O . ASP A 1 262 ? 2.897 13.797 24.773 1.00 64.50 262 ASP A O 1
ATOM 1886 N N . GLY A 1 263 ? 1.118 14.078 26.109 1.00 60.50 263 GLY A N 1
ATOM 1887 C CA . GLY A 1 263 ? 0.103 13.900 25.066 1.00 60.50 263 GLY A CA 1
ATOM 1888 C C . GLY A 1 263 ? -0.218 12.438 24.730 1.00 60.50 263 GLY A C 1
ATOM 1889 O O . GLY A 1 263 ? -1.089 12.193 23.896 1.00 60.50 263 GLY A O 1
ATOM 1890 N N . ASN A 1 264 ? 0.427 11.465 25.386 1.00 60.31 264 ASN A N 1
ATOM 1891 C CA . ASN A 1 264 ? 0.126 10.040 25.235 1.00 60.31 264 ASN A CA 1
ATOM 1892 C C . ASN A 1 264 ? -0.877 9.557 26.294 1.00 60.31 264 ASN A C 1
ATOM 1894 O O . ASN A 1 264 ? -1.006 10.135 27.370 1.00 60.31 264 ASN A O 1
ATOM 1898 N N . TRP A 1 265 ? -1.554 8.438 26.034 1.00 58.56 265 TRP A N 1
ATOM 1899 C CA . TRP A 1 265 ? -2.476 7.809 26.987 1.00 58.56 265 TRP A CA 1
ATOM 1900 C C . TRP A 1 265 ? -1.826 6.613 27.693 1.00 58.56 265 TRP A C 1
ATOM 1902 O O . TRP A 1 265 ? -1.162 5.793 27.056 1.00 58.56 265 TRP A O 1
ATOM 1912 N N . LYS A 1 266 ? -1.991 6.521 29.020 1.00 57.03 266 LYS A N 1
ATOM 1913 C CA . LYS A 1 266 ? -1.406 5.480 29.891 1.00 57.03 266 LYS A CA 1
ATOM 1914 C C . LYS A 1 266 ? -2.507 4.715 30.646 1.00 57.03 266 LYS A C 1
ATOM 1916 O O . LYS A 1 266 ? -3.529 5.327 30.948 1.00 57.03 266 LYS A O 1
ATOM 1921 N N . PRO A 1 267 ? -2.295 3.426 31.001 1.00 48.19 267 PRO A N 1
ATOM 1922 C CA . PRO A 1 267 ? -1.054 2.656 30.928 1.00 48.19 267 PRO A CA 1
ATOM 1923 C C . PRO A 1 267 ? -0.754 2.122 29.520 1.00 48.19 267 PRO A C 1
ATOM 1925 O O . PRO A 1 267 ? -1.639 1.730 28.764 1.00 48.19 267 PRO A O 1
ATOM 1928 N N . LEU A 1 268 ? 0.542 2.094 29.195 1.00 45.97 268 LEU A N 1
ATOM 1929 C CA . LEU A 1 268 ? 1.129 1.726 27.895 1.00 45.97 268 LEU A CA 1
ATOM 1930 C C . LEU A 1 268 ? 0.856 0.276 27.448 1.00 45.97 268 LEU A C 1
ATOM 1932 O O . LEU A 1 268 ? 1.325 -0.132 26.390 1.00 45.97 268 LEU A O 1
ATOM 1936 N N . THR A 1 269 ? 0.141 -0.507 28.253 1.00 39.06 269 THR A N 1
ATOM 1937 C CA . THR A 1 269 ? -0.049 -1.948 28.071 1.00 39.06 269 THR A CA 1
ATOM 1938 C C . THR A 1 269 ? -1.226 -2.314 27.180 1.00 39.06 269 THR A C 1
ATOM 1940 O O . THR A 1 269 ? -1.325 -3.481 26.814 1.00 39.06 269 THR A O 1
ATOM 1943 N N . THR A 1 270 ? -2.104 -1.370 26.818 1.00 37.69 270 THR A N 1
ATOM 1944 C CA . THR A 1 270 ? -3.363 -1.757 26.161 1.00 37.69 270 THR A CA 1
ATOM 1945 C C . THR A 1 270 ? -3.593 -1.100 24.802 1.00 37.69 270 THR A C 1
ATOM 1947 O O . THR A 1 270 ? -3.939 -1.819 23.877 1.00 37.69 270 THR A O 1
ATOM 1950 N N . PHE A 1 271 ? -3.340 0.199 24.606 1.00 36.97 271 PHE A N 1
ATOM 1951 C CA . PHE A 1 271 ? -3.474 0.853 23.292 1.00 36.97 271 PHE A CA 1
ATOM 1952 C C . PHE A 1 271 ? -2.639 2.141 23.248 1.00 36.97 271 PHE A C 1
ATOM 1954 O O . PHE A 1 271 ? -2.805 2.995 24.118 1.00 36.97 271 PHE A O 1
ATOM 1961 N N . LYS A 1 272 ? -1.788 2.325 22.229 1.00 35.12 272 LYS A N 1
ATOM 1962 C CA . LYS A 1 272 ? -1.200 3.633 21.886 1.00 35.12 272 LYS A CA 1
ATOM 1963 C C . LYS A 1 272 ? -2.003 4.235 20.728 1.00 35.12 272 LYS A C 1
ATOM 1965 O O . LYS A 1 272 ? -2.007 3.666 19.645 1.00 35.12 272 LYS A O 1
ATOM 1970 N N . ALA A 1 273 ? -2.658 5.370 20.935 1.00 35.75 273 ALA A N 1
ATOM 1971 C CA . ALA A 1 273 ? -3.125 6.230 19.854 1.00 35.75 273 ALA A CA 1
ATOM 1972 C C . ALA A 1 273 ? -2.169 7.419 19.787 1.00 35.75 273 ALA A C 1
ATOM 1974 O O . ALA A 1 273 ? -1.965 8.096 20.795 1.00 35.75 273 ALA A O 1
ATOM 1975 N N . PHE A 1 274 ? -1.547 7.642 18.632 1.00 36.50 274 PHE A N 1
ATOM 1976 C CA . PHE A 1 274 ? -0.689 8.804 18.435 1.00 36.50 274 PHE A CA 1
ATOM 1977 C C . PHE A 1 274 ? -1.553 9.991 18.000 1.00 36.50 274 PHE A C 1
ATOM 1979 O O . PHE A 1 274 ? -2.420 9.857 17.132 1.00 36.50 274 PHE A O 1
ATOM 1986 N N . ILE A 1 275 ? -1.319 11.155 18.602 1.00 36.47 275 ILE A N 1
ATOM 1987 C CA . ILE A 1 275 ? -1.946 12.411 18.192 1.00 36.47 275 ILE A CA 1
ATOM 1988 C C . ILE A 1 275 ? -1.086 12.995 17.070 1.00 36.47 275 ILE A C 1
ATOM 1990 O O . ILE A 1 275 ? -0.111 13.697 17.320 1.00 36.47 275 ILE A O 1
ATOM 1994 N N . GLY A 1 276 ? -1.419 12.669 15.823 1.00 31.14 276 GLY A N 1
ATOM 1995 C CA . GLY A 1 276 ? -0.828 13.309 14.650 1.00 31.14 276 GLY A CA 1
ATOM 1996 C C . GLY A 1 276 ? -1.704 14.465 14.176 1.00 31.14 276 GLY A C 1
ATOM 1997 O O . GLY A 1 276 ? -2.902 14.279 13.961 1.00 31.14 276 GLY A O 1
ATOM 1998 N N . LYS A 1 277 ? -1.125 15.654 13.986 1.00 24.83 277 LYS A N 1
ATOM 1999 C CA . LYS A 1 277 ? -1.719 16.646 13.081 1.00 24.83 277 LYS A CA 1
ATOM 2000 C C . LYS A 1 277 ? -1.426 16.172 11.655 1.00 24.83 277 LYS A C 1
ATOM 2002 O O . LYS A 1 277 ? -0.262 15.948 11.340 1.00 24.83 277 LYS A O 1
ATOM 2007 N N . LYS A 1 278 ? -2.471 15.970 10.849 1.00 31.81 278 LYS A N 1
ATOM 2008 C CA . LYS A 1 278 ? -2.330 16.030 9.390 1.00 31.81 278 LYS A CA 1
ATOM 2009 C C . LYS A 1 278 ? -2.165 17.484 8.974 1.00 31.81 278 LYS A C 1
ATOM 2011 O O . LYS A 1 278 ? -2.796 18.336 9.644 1.00 31.81 278 LYS A O 1
#

pLDDT: mean 85.89, std 17.04, range [24.83, 98.69]

Organism: Pycnoporus cinnabarinus (NCBI:txid5643)